Protein AF-X1EMZ0-F1 (afdb_monomer_lite)

Structure (mmCIF, N/CA/C/O backbone):
data_AF-X1EMZ0-F1
#
_entry.id   AF-X1EMZ0-F1
#
loop_
_atom_site.group_PDB
_atom_site.id
_atom_site.type_symbol
_atom_site.label_atom_id
_atom_site.label_alt_id
_atom_site.label_comp_id
_atom_site.label_asym_id
_atom_site.label_entity_id
_atom_site.label_seq_id
_atom_site.pdbx_PDB_ins_code
_atom_site.Cartn_x
_atom_site.Cartn_y
_atom_site.Cartn_z
_atom_site.occupancy
_atom_site.B_iso_or_equiv
_atom_site.auth_seq_id
_atom_site.auth_comp_id
_atom_site.auth_asym_id
_atom_site.auth_atom_id
_atom_site.pdbx_PDB_model_num
ATOM 1 N N . HIS A 1 1 ? 18.827 22.269 -18.837 1.00 61.34 1 HIS A N 1
ATOM 2 C CA . HIS A 1 1 ? 18.882 20.820 -18.551 1.00 61.34 1 HIS A CA 1
ATOM 3 C C . HIS A 1 1 ? 18.625 20.597 -17.067 1.00 61.34 1 HIS A C 1
ATOM 5 O O . HIS A 1 1 ? 19.291 21.234 -16.263 1.00 61.34 1 HIS A O 1
ATOM 11 N N . PHE A 1 2 ? 17.648 19.764 -16.699 1.00 69.75 2 PHE A N 1
ATOM 12 C CA . PHE A 1 2 ? 17.441 19.357 -15.301 1.00 69.75 2 PHE A CA 1
ATOM 13 C C . PHE A 1 2 ? 18.300 18.129 -14.981 1.00 69.75 2 PHE A C 1
ATOM 15 O O . PHE A 1 2 ? 18.592 17.336 -15.873 1.00 69.75 2 PHE A O 1
ATOM 22 N N . SER A 1 3 ? 18.696 17.966 -13.716 1.00 82.88 3 SER A N 1
ATOM 23 C CA . SER A 1 3 ? 19.379 16.751 -13.252 1.00 82.88 3 SER A CA 1
ATOM 24 C C . SER A 1 3 ? 18.490 15.519 -13.461 1.00 82.88 3 SER A C 1
ATOM 26 O O . SER A 1 3 ? 17.292 15.572 -13.174 1.00 82.88 3 SER A O 1
ATOM 28 N 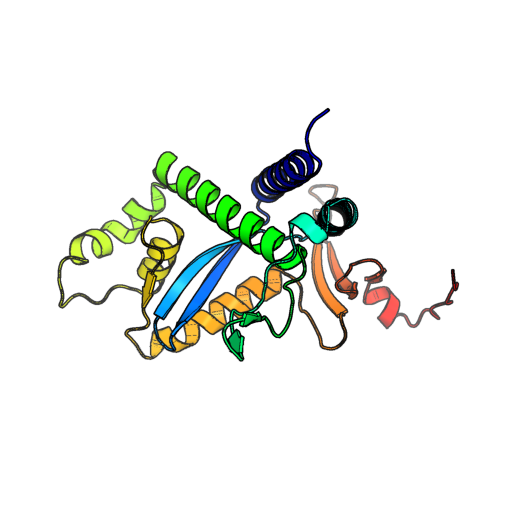N . ASN A 1 4 ? 19.075 14.391 -13.881 1.00 82.88 4 ASN A N 1
ATOM 29 C CA . ASN A 1 4 ? 18.368 13.107 -14.017 1.00 82.88 4 ASN A CA 1
ATOM 30 C C . ASN A 1 4 ? 17.658 12.688 -12.719 1.00 82.88 4 ASN A C 1
ATOM 32 O O . ASN A 1 4 ? 16.622 12.024 -12.764 1.00 82.88 4 ASN A O 1
ATOM 36 N N . SER A 1 5 ? 18.169 13.121 -11.562 1.00 85.31 5 SER A N 1
ATOM 37 C CA . SER A 1 5 ? 17.507 12.895 -10.277 1.00 85.31 5 SER A CA 1
ATOM 38 C C . SER A 1 5 ? 16.170 13.639 -10.182 1.00 85.31 5 SER A C 1
ATOM 40 O O . SER A 1 5 ? 15.145 13.032 -9.885 1.00 85.31 5 SER A O 1
ATOM 42 N N . ILE A 1 6 ? 16.144 14.928 -10.542 1.00 87.38 6 ILE A N 1
ATOM 43 C CA . ILE A 1 6 ? 14.918 15.748 -10.551 1.00 87.38 6 ILE A CA 1
ATOM 44 C C . ILE A 1 6 ? 13.887 15.154 -11.513 1.00 87.38 6 ILE A C 1
ATOM 46 O O . ILE A 1 6 ? 12.711 15.052 -11.175 1.00 87.38 6 ILE A O 1
ATOM 50 N N . ILE A 1 7 ? 14.336 14.719 -12.693 1.00 90.44 7 ILE A N 1
ATOM 51 C CA . ILE A 1 7 ? 13.477 14.090 -13.703 1.00 90.44 7 ILE A CA 1
ATOM 52 C C . ILE A 1 7 ? 12.845 12.802 -13.154 1.00 90.44 7 ILE A C 1
ATOM 54 O O . ILE A 1 7 ? 11.640 12.596 -13.300 1.00 90.44 7 ILE A O 1
ATOM 58 N N . THR A 1 8 ? 13.633 11.967 -12.471 1.00 93.19 8 THR A N 1
ATOM 59 C CA . THR A 1 8 ? 13.157 10.721 -11.850 1.00 93.19 8 THR A CA 1
ATOM 60 C C . THR A 1 8 ? 12.058 11.003 -10.823 1.00 93.19 8 THR A C 1
ATOM 62 O O . THR A 1 8 ? 10.967 10.438 -10.915 1.00 93.19 8 THR A O 1
ATOM 65 N N . TRP A 1 9 ? 12.296 11.932 -9.891 1.00 93.44 9 TRP A N 1
ATOM 66 C CA . TRP A 1 9 ? 11.305 12.301 -8.873 1.00 93.44 9 TRP A CA 1
ATOM 67 C C . TRP A 1 9 ? 10.053 12.949 -9.465 1.00 93.44 9 TRP A C 1
ATOM 69 O O . TRP A 1 9 ? 8.945 12.676 -9.002 1.00 93.44 9 TRP A O 1
ATOM 79 N N . ALA A 1 10 ? 10.198 13.762 -10.515 1.00 95.00 10 ALA A N 1
ATOM 80 C CA . ALA A 1 10 ? 9.067 14.362 -11.215 1.00 95.00 10 ALA A CA 1
ATOM 81 C C . ALA A 1 10 ? 8.184 13.298 -11.885 1.00 95.00 10 ALA A C 1
ATOM 83 O O . ALA A 1 10 ? 6.959 13.349 -11.761 1.00 95.00 10 ALA A O 1
ATOM 84 N N . PHE A 1 11 ? 8.780 12.298 -12.544 1.00 95.94 11 PHE A N 1
ATOM 85 C CA . PHE A 1 11 ? 8.018 11.204 -13.145 1.00 95.94 11 PHE A CA 1
ATOM 86 C C . PHE A 1 11 ? 7.372 10.282 -12.110 1.00 95.94 11 PHE A C 1
ATOM 88 O O . PHE A 1 11 ? 6.224 9.886 -12.314 1.00 95.94 11 PHE A O 1
ATOM 95 N N . LEU A 1 12 ? 8.051 9.985 -10.995 1.00 96.38 12 LEU A N 1
ATOM 96 C CA . LEU A 1 12 ? 7.437 9.255 -9.880 1.00 96.38 12 LEU A CA 1
ATOM 97 C C . LEU A 1 12 ? 6.241 10.026 -9.324 1.00 96.38 12 LEU A C 1
ATOM 99 O O . LEU A 1 12 ? 5.164 9.462 -9.182 1.00 96.38 12 LEU A O 1
ATOM 103 N N . THR A 1 13 ? 6.394 11.329 -9.091 1.00 97.00 13 THR A N 1
ATOM 104 C CA . THR A 1 13 ? 5.309 12.187 -8.597 1.00 97.00 13 THR A CA 1
ATOM 105 C C . THR A 1 13 ? 4.130 12.218 -9.567 1.00 97.00 13 THR A C 1
ATOM 107 O O . THR A 1 13 ? 2.982 12.076 -9.154 1.00 97.00 13 THR A O 1
ATOM 110 N N . LYS A 1 14 ? 4.395 12.333 -10.874 1.00 97.12 14 LYS A N 1
ATOM 111 C CA . LYS A 1 14 ? 3.354 12.239 -11.903 1.00 97.12 14 LYS A CA 1
ATOM 112 C C . LYS A 1 14 ? 2.627 10.893 -11.841 1.00 97.12 14 LYS A C 1
ATOM 114 O O . LYS A 1 14 ? 1.401 10.873 -11.874 1.00 97.12 14 LYS A O 1
ATOM 119 N N . LEU A 1 15 ? 3.366 9.786 -11.725 1.00 96.81 15 LEU A N 1
ATOM 120 C CA . LEU A 1 15 ? 2.775 8.456 -11.593 1.00 96.81 15 LEU A CA 1
ATOM 121 C C . LEU A 1 15 ? 1.860 8.381 -10.361 1.00 96.81 15 LEU A C 1
ATOM 123 O O . LEU A 1 15 ? 0.733 7.928 -10.501 1.00 96.81 15 LEU A O 1
ATOM 127 N N . ILE A 1 16 ? 2.282 8.903 -9.204 1.00 97.31 16 ILE A N 1
ATOM 128 C CA . ILE A 1 16 ? 1.470 8.939 -7.97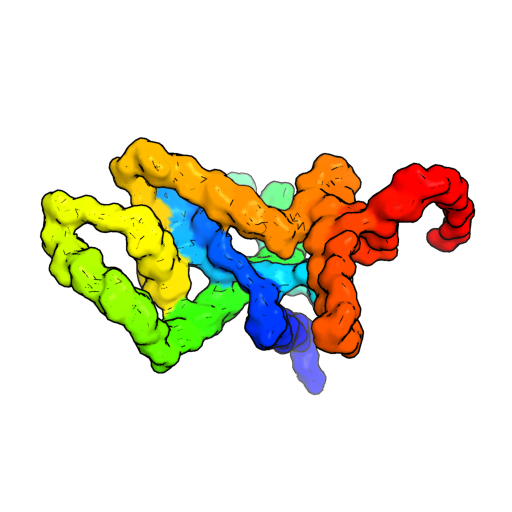1 1.00 97.31 16 ILE A CA 1
ATOM 129 C C . ILE A 1 16 ? 0.110 9.587 -8.210 1.00 97.31 16 ILE A C 1
ATOM 131 O O . ILE A 1 16 ? -0.912 8.984 -7.893 1.00 97.31 16 ILE A O 1
ATOM 135 N N . PHE A 1 17 ? 0.085 10.792 -8.785 1.00 96.31 17 PHE A N 1
ATOM 136 C CA . PHE A 1 17 ? -1.172 11.494 -9.047 1.00 96.31 17 PHE A CA 1
ATOM 137 C C . PHE A 1 17 ? -2.099 10.692 -9.956 1.00 96.31 17 PHE A C 1
ATOM 139 O O . PHE A 1 17 ? -3.306 10.655 -9.737 1.00 96.31 17 PHE A O 1
ATOM 146 N N . GLU A 1 18 ? -1.543 10.020 -10.958 1.00 95.06 18 GLU A N 1
ATOM 147 C CA . GLU A 1 18 ? -2.334 9.187 -11.853 1.00 95.06 18 GLU A CA 1
ATOM 148 C C . GLU A 1 18 ? -2.882 7.931 -11.163 1.00 95.06 18 GLU A C 1
ATOM 150 O O . GLU A 1 18 ? -4.050 7.608 -11.368 1.00 95.06 18 GLU A O 1
ATOM 155 N N . LEU A 1 19 ? -2.091 7.254 -10.321 1.00 94.19 19 LEU A N 1
ATOM 156 C CA . LEU A 1 19 ? -2.559 6.107 -9.527 1.00 94.19 19 LEU A CA 1
ATOM 157 C C . LEU A 1 19 ? -3.680 6.531 -8.564 1.00 94.19 19 LEU A C 1
ATOM 159 O O . LEU A 1 19 ? -4.716 5.872 -8.478 1.00 94.19 19 LEU A O 1
ATOM 163 N N . LEU A 1 20 ? -3.506 7.670 -7.885 1.00 94.12 20 LEU A N 1
ATOM 164 C CA . LEU A 1 20 ? -4.506 8.237 -6.978 1.00 94.12 20 LEU A CA 1
ATOM 165 C C . LEU A 1 20 ? -5.806 8.595 -7.707 1.00 94.12 20 LEU A C 1
ATOM 167 O O . LEU A 1 20 ? -6.881 8.220 -7.246 1.00 94.12 20 LEU A O 1
ATOM 171 N N . ASN A 1 21 ? -5.718 9.246 -8.871 1.00 91.19 21 ASN A N 1
ATOM 172 C CA . ASN A 1 21 ? -6.888 9.589 -9.688 1.00 91.19 21 ASN A CA 1
ATOM 173 C C . ASN A 1 21 ? -7.656 8.350 -10.171 1.00 91.19 21 ASN A C 1
ATOM 175 O O . ASN A 1 21 ? -8.867 8.411 -10.359 1.00 91.19 21 ASN A O 1
ATOM 179 N N . LYS A 1 22 ? -6.965 7.220 -10.357 1.00 88.81 22 LYS A N 1
ATOM 180 C CA . LYS A 1 22 ? -7.578 5.929 -10.704 1.00 88.81 22 LYS A CA 1
ATOM 181 C C . LYS A 1 22 ? -8.124 5.164 -9.491 1.00 88.81 22 LYS A C 1
ATOM 183 O O . LYS A 1 22 ? -8.636 4.062 -9.669 1.00 88.81 22 LYS A O 1
ATOM 188 N N . GLY A 1 23 ? -7.973 5.680 -8.269 1.00 87.31 23 GLY A N 1
ATOM 189 C CA . GLY A 1 23 ? -8.345 4.957 -7.049 1.00 87.31 23 GLY A CA 1
ATOM 190 C C . GLY A 1 23 ? -7.476 3.722 -6.778 1.00 87.31 23 GLY A C 1
ATOM 191 O O . GLY A 1 23 ? -7.930 2.773 -6.144 1.00 87.31 23 GLY A O 1
ATOM 192 N N . GLN A 1 24 ? -6.243 3.684 -7.293 1.00 89.56 24 GLN A N 1
ATOM 193 C CA . GLN A 1 24 ? -5.346 2.533 -7.174 1.00 89.56 24 GLN A CA 1
ATOM 194 C C . GLN A 1 24 ? -4.537 2.599 -5.877 1.00 89.56 24 GLN A C 1
ATOM 196 O O . GLN A 1 24 ? -3.324 2.807 -5.886 1.00 89.56 24 GLN A O 1
ATOM 201 N N . PHE A 1 25 ? -5.218 2.424 -4.752 1.00 92.50 25 PHE A N 1
ATOM 202 C CA . PHE A 1 25 ? -4.596 2.366 -3.436 1.00 92.50 25 PHE A CA 1
ATOM 203 C C . PHE A 1 25 ? -5.387 1.465 -2.491 1.00 92.50 25 PHE A C 1
ATOM 205 O O . PHE A 1 25 ? -6.578 1.232 -2.687 1.00 92.50 25 PHE A O 1
ATOM 212 N N . VAL A 1 26 ? -4.716 0.944 -1.468 1.00 92.75 26 VAL A N 1
ATOM 213 C CA . VAL A 1 26 ? -5.303 0.040 -0.473 1.00 92.75 26 VAL A CA 1
ATOM 214 C C . VAL A 1 26 ? -4.810 0.369 0.931 1.00 92.75 26 VAL A C 1
ATOM 216 O O . VAL A 1 26 ? -3.679 0.836 1.078 1.00 92.75 26 VAL A O 1
ATOM 219 N N . PRO A 1 27 ? -5.626 0.132 1.967 1.00 94.75 27 PRO A N 1
ATOM 220 C CA . PRO A 1 27 ? -5.207 0.335 3.343 1.00 94.75 27 PRO A CA 1
ATOM 221 C C . PRO A 1 27 ? -4.408 -0.867 3.852 1.00 94.75 27 PRO A C 1
ATOM 223 O O . PRO A 1 27 ? -4.752 -2.013 3.589 1.00 94.75 27 PRO A O 1
ATOM 226 N N . VAL A 1 28 ? -3.362 -0.634 4.627 1.00 93.25 28 VAL A N 1
ATOM 227 C CA . VAL A 1 28 ? -2.474 -1.692 5.114 1.00 93.25 28 VAL A CA 1
ATOM 228 C C . VAL A 1 28 ? -2.142 -1.463 6.577 1.00 93.25 28 VAL A C 1
ATOM 230 O O . VAL A 1 28 ? -2.114 -0.325 7.041 1.00 93.25 28 VAL A O 1
ATOM 233 N N . LEU A 1 29 ? -1.897 -2.558 7.298 1.00 94.31 29 LEU A N 1
ATOM 234 C CA . LEU A 1 29 ? -1.351 -2.546 8.652 1.00 94.31 29 LEU A CA 1
ATOM 235 C C . LEU A 1 29 ? 0.076 -3.089 8.615 1.00 94.31 29 LEU A C 1
ATOM 237 O O . LEU A 1 29 ? 0.286 -4.297 8.500 1.00 94.31 29 LEU A O 1
ATOM 241 N N . GLU A 1 30 ? 1.057 -2.198 8.719 1.00 91.69 30 GLU A N 1
ATOM 242 C CA . GLU A 1 30 ? 2.466 -2.579 8.794 1.00 91.69 30 GLU A CA 1
ATOM 243 C C . GLU A 1 30 ? 2.873 -2.842 10.243 1.00 91.69 30 GLU A C 1
ATOM 245 O O . GLU A 1 30 ? 2.667 -2.006 11.120 1.00 91.69 30 GLU A O 1
ATOM 250 N N . SER A 1 31 ? 3.448 -4.012 10.511 1.00 92.31 31 SER A N 1
ATOM 251 C CA . SER A 1 31 ? 3.880 -4.399 11.857 1.00 92.31 31 SER A CA 1
ATOM 252 C C . SER A 1 31 ? 5.113 -3.604 12.295 1.00 92.31 31 SER A C 1
ATOM 254 O O . SER A 1 31 ? 6.155 -3.680 11.649 1.00 92.31 31 SER A O 1
ATOM 256 N N . ILE A 1 32 ? 5.033 -2.934 13.448 1.00 91.00 32 ILE A N 1
ATOM 257 C CA . ILE A 1 32 ? 6.201 -2.413 14.184 1.00 91.00 32 ILE A CA 1
ATOM 258 C C . ILE A 1 32 ? 6.693 -3.479 15.168 1.00 91.00 32 ILE A C 1
ATOM 260 O O . ILE A 1 32 ? 7.881 -3.772 15.253 1.00 91.00 32 ILE A O 1
ATOM 264 N N . THR A 1 33 ? 5.760 -4.056 15.926 1.00 89.69 33 THR A N 1
ATOM 265 C CA . THR A 1 33 ? 5.977 -5.162 16.867 1.00 89.69 33 THR A CA 1
ATOM 266 C C . THR A 1 33 ? 4.784 -6.114 16.793 1.00 89.69 33 THR A C 1
ATOM 268 O O . THR A 1 33 ? 3.808 -5.818 16.110 1.00 89.69 33 THR A O 1
ATOM 271 N N . SER A 1 34 ? 4.808 -7.231 17.527 1.00 84.94 34 SER A N 1
ATOM 272 C CA . SER A 1 34 ? 3.731 -8.237 17.494 1.00 84.94 34 SER A CA 1
ATOM 273 C C . SER A 1 34 ? 2.317 -7.663 17.689 1.00 84.94 34 SER A C 1
ATOM 275 O O . SER A 1 34 ? 1.367 -8.160 17.086 1.00 84.94 34 SER A O 1
ATOM 277 N N . ASN A 1 35 ? 2.180 -6.599 18.491 1.00 91.00 35 ASN A N 1
ATOM 278 C CA . ASN A 1 35 ? 0.886 -6.018 18.869 1.00 91.00 35 ASN A CA 1
ATOM 279 C C . ASN A 1 35 ? 0.728 -4.550 18.435 1.00 91.00 35 ASN A C 1
ATOM 281 O O . ASN A 1 35 ? -0.270 -3.917 18.779 1.00 91.00 35 ASN A O 1
ATOM 285 N N . ARG A 1 36 ? 1.709 -3.981 17.724 1.00 94.00 36 ARG A N 1
ATOM 286 C CA . ARG A 1 36 ? 1.686 -2.575 17.294 1.00 94.00 36 ARG A CA 1
ATOM 287 C C . ARG A 1 36 ? 1.886 -2.480 15.799 1.00 94.00 36 ARG A C 1
ATOM 289 O O . ARG A 1 36 ? 2.882 -2.973 15.273 1.00 94.00 36 ARG A O 1
ATOM 296 N N . TYR A 1 37 ? 0.974 -1.776 15.153 1.00 95.75 37 TYR A N 1
ATOM 297 C CA . TYR A 1 37 ? 0.913 -1.625 13.713 1.00 95.75 37 TYR A CA 1
ATOM 298 C C . TYR A 1 37 ? 0.796 -0.153 13.326 1.00 95.75 37 TYR A C 1
ATOM 300 O O . TYR A 1 37 ? 0.404 0.698 14.129 1.00 95.75 37 TYR A O 1
ATOM 308 N N . ILE A 1 38 ? 1.127 0.134 12.074 1.00 95.31 38 ILE A N 1
ATOM 309 C CA . ILE A 1 38 ? 0.904 1.423 11.433 1.00 95.31 38 ILE A CA 1
ATOM 310 C C . ILE A 1 38 ? -0.134 1.225 10.335 1.00 95.31 38 ILE A C 1
ATOM 312 O O . ILE A 1 38 ? 0.087 0.451 9.407 1.00 95.31 38 ILE A O 1
ATOM 316 N N . GLY A 1 39 ? -1.260 1.925 10.444 1.00 95.56 39 GLY A N 1
ATOM 317 C CA . GLY A 1 39 ? -2.225 2.064 9.364 1.00 95.56 39 GLY A CA 1
ATOM 318 C C . GLY A 1 39 ? -1.680 3.008 8.305 1.00 95.56 39 GLY A C 1
ATOM 319 O O . GLY A 1 39 ? -1.382 4.157 8.625 1.00 95.56 39 GLY A O 1
ATOM 320 N N . GLN A 1 40 ? -1.557 2.550 7.062 1.00 95.50 40 GLN A N 1
ATOM 321 C CA . GLN A 1 40 ? -1.091 3.357 5.930 1.00 95.50 40 GLN A CA 1
ATOM 322 C C . GLN A 1 40 ? -1.877 3.054 4.659 1.00 95.50 40 GLN A C 1
ATOM 324 O O . GLN A 1 40 ? -2.427 1.967 4.504 1.00 95.50 40 GLN A O 1
ATOM 329 N N . TRP A 1 41 ? -1.899 3.998 3.724 1.00 95.88 41 TRP A N 1
ATOM 330 C CA . TRP A 1 41 ? -2.370 3.760 2.364 1.00 95.88 41 TRP A CA 1
ATOM 331 C C . TRP A 1 41 ? -1.202 3.436 1.437 1.00 95.88 41 TRP A C 1
ATOM 333 O O . TRP A 1 41 ? -0.290 4.241 1.268 1.00 95.88 41 TRP A O 1
ATOM 343 N N . HIS A 1 42 ? -1.241 2.276 0.788 1.00 94.25 42 HIS A N 1
ATOM 344 C CA . HIS A 1 42 ? -0.265 1.905 -0.237 1.00 94.25 42 HIS A CA 1
ATOM 345 C C . HIS A 1 42 ? -0.841 2.104 -1.627 1.00 94.25 42 HIS A C 1
ATOM 347 O O . HIS A 1 42 ? -1.987 1.733 -1.887 1.00 94.25 42 HIS A O 1
ATOM 353 N N . LEU A 1 43 ? -0.029 2.642 -2.535 1.00 93.25 43 LEU A N 1
ATOM 354 C CA . LEU A 1 43 ? -0.399 2.750 -3.942 1.00 93.25 43 LEU A CA 1
ATOM 355 C C . LEU A 1 43 ? -0.208 1.406 -4.645 1.00 93.25 43 LEU A C 1
ATOM 357 O O . LEU A 1 43 ? 0.695 0.636 -4.322 1.00 93.25 43 LEU A O 1
ATOM 361 N N . LEU A 1 44 ? -1.048 1.140 -5.643 1.00 89.38 44 LEU A N 1
ATOM 362 C CA . LEU A 1 44 ? -1.031 -0.101 -6.405 1.00 89.38 44 LEU A CA 1
ATOM 363 C C . LEU A 1 44 ? -0.643 0.136 -7.859 1.00 89.38 44 LEU A C 1
ATOM 365 O O . LEU A 1 44 ? -1.308 0.869 -8.584 1.00 89.38 44 LEU A O 1
ATOM 369 N N . LEU A 1 45 ? 0.358 -0.600 -8.337 1.00 87.25 45 LEU A N 1
ATOM 370 C CA . LEU A 1 45 ? 0.656 -0.715 -9.766 1.00 87.25 45 LEU A CA 1
ATOM 371 C C . LEU A 1 45 ? -0.237 -1.795 -10.396 1.00 87.25 45 LEU A C 1
ATOM 373 O O . LEU A 1 45 ? 0.243 -2.844 -10.819 1.00 87.25 45 LEU A O 1
ATOM 377 N N . LYS A 1 46 ? -1.556 -1.561 -10.394 1.00 79.12 46 LYS A N 1
ATOM 378 C CA . LYS A 1 46 ? -2.556 -2.585 -10.746 1.00 79.12 46 LYS A CA 1
ATOM 379 C C . LYS A 1 46 ? -2.532 -2.958 -12.231 1.00 79.12 46 LYS A C 1
ATOM 381 O O . LYS A 1 46 ? -2.697 -4.127 -12.564 1.00 79.12 46 LYS A O 1
ATOM 386 N N . SER A 1 47 ? -2.361 -1.986 -13.133 1.00 77.25 47 SER A N 1
ATOM 387 C CA . SER A 1 47 ? -2.363 -2.262 -14.575 1.00 77.25 47 SER A CA 1
ATOM 388 C C . SER A 1 47 ? -0.964 -2.546 -15.115 1.00 77.25 47 SER A C 1
ATOM 390 O O . SER A 1 47 ? 0.042 -2.053 -14.598 1.00 77.25 47 SER A O 1
ATOM 392 N N . GLN A 1 48 ? -0.901 -3.277 -16.230 1.00 73.44 48 GLN A N 1
ATOM 393 C CA . GLN A 1 48 ? 0.365 -3.538 -16.909 1.00 73.44 48 GLN A CA 1
ATOM 394 C C . GLN A 1 48 ? 1.075 -2.258 -17.354 1.00 73.44 48 GLN A C 1
ATOM 396 O O . GLN A 1 48 ? 2.298 -2.163 -17.286 1.00 73.44 48 GLN A O 1
ATOM 401 N N . ASN A 1 49 ? 0.304 -1.245 -17.747 1.00 82.75 49 ASN A N 1
ATOM 402 C CA . ASN A 1 49 ? 0.840 0.061 -18.098 1.00 82.75 49 ASN A CA 1
ATOM 403 C C . ASN A 1 49 ? 1.484 0.761 -16.887 1.00 82.75 49 ASN A C 1
ATOM 405 O O . ASN A 1 49 ? 2.546 1.364 -17.022 1.00 82.75 49 ASN A O 1
ATOM 409 N N . ASP A 1 50 ? 0.886 0.653 -15.696 1.00 86.25 50 ASP A N 1
ATOM 410 C CA . ASP A 1 50 ? 1.445 1.250 -14.476 1.00 86.25 50 ASP A CA 1
ATOM 411 C C . ASP A 1 50 ? 2.780 0.579 -14.106 1.00 86.25 50 ASP A C 1
ATOM 413 O O . ASP A 1 50 ? 3.769 1.268 -13.841 1.00 86.25 50 ASP A O 1
ATOM 417 N N . ARG A 1 51 ? 2.848 -0.760 -14.191 1.00 87.00 51 ARG A N 1
ATOM 418 C CA . ARG A 1 51 ? 4.091 -1.532 -13.994 1.00 87.00 51 ARG A CA 1
ATOM 419 C C . ARG A 1 51 ? 5.163 -1.177 -15.021 1.00 87.00 51 ARG A C 1
ATOM 421 O O . ARG A 1 51 ? 6.308 -0.924 -14.649 1.00 87.00 51 ARG A O 1
ATOM 428 N N . TYR A 1 52 ? 4.794 -1.112 -16.302 1.00 85.56 52 TYR A N 1
ATOM 429 C CA . TYR A 1 52 ? 5.707 -0.736 -17.382 1.00 85.56 52 TYR A CA 1
ATOM 430 C C . TYR A 1 52 ? 6.296 0.656 -17.157 1.00 85.56 52 TYR A C 1
ATOM 432 O O . TYR A 1 52 ? 7.505 0.847 -17.265 1.00 85.56 52 TYR A O 1
ATOM 440 N N . ARG A 1 53 ? 5.465 1.629 -16.777 1.00 90.06 53 ARG A N 1
ATOM 441 C CA . ARG A 1 53 ? 5.919 2.996 -16.512 1.00 90.06 53 ARG A CA 1
ATOM 442 C C . ARG A 1 53 ? 6.823 3.084 -15.298 1.00 90.06 53 ARG A C 1
ATOM 444 O O . ARG A 1 53 ? 7.842 3.763 -15.369 1.00 90.06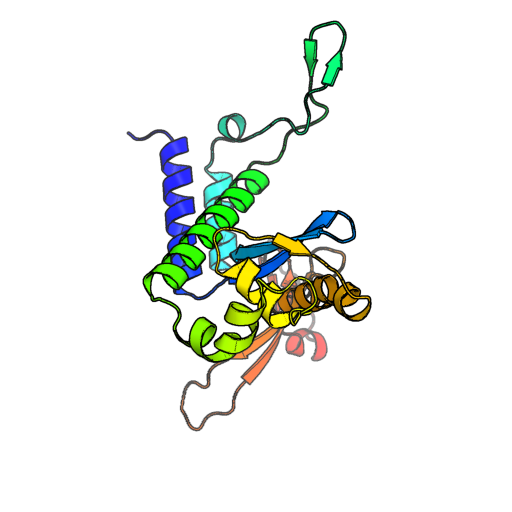 53 ARG A O 1
ATOM 451 N N . PHE A 1 54 ? 6.494 2.383 -14.216 1.00 92.69 54 PHE A N 1
ATOM 452 C CA . PHE A 1 54 ? 7.380 2.295 -13.060 1.00 92.69 54 PHE A CA 1
ATOM 453 C C . PHE A 1 54 ? 8.745 1.704 -13.448 1.00 92.69 54 PHE A C 1
ATOM 455 O O . PHE A 1 54 ? 9.783 2.284 -13.130 1.00 92.69 54 PHE A O 1
ATOM 462 N N . LYS A 1 55 ? 8.753 0.609 -14.220 1.00 90.81 55 LYS A N 1
ATOM 463 C CA . LYS A 1 55 ? 9.980 -0.015 -14.737 1.00 90.81 55 LYS A CA 1
ATOM 464 C C . LYS A 1 55 ? 10.759 0.918 -15.666 1.00 90.81 55 LYS A C 1
ATOM 466 O O . LYS A 1 55 ? 11.980 0.962 -15.573 1.00 90.81 55 LYS A O 1
ATOM 471 N N . ALA A 1 56 ? 10.078 1.691 -16.509 1.00 92.19 56 ALA A N 1
ATOM 472 C CA . ALA A 1 56 ? 10.709 2.672 -17.385 1.00 92.19 56 ALA A CA 1
ATOM 473 C C . 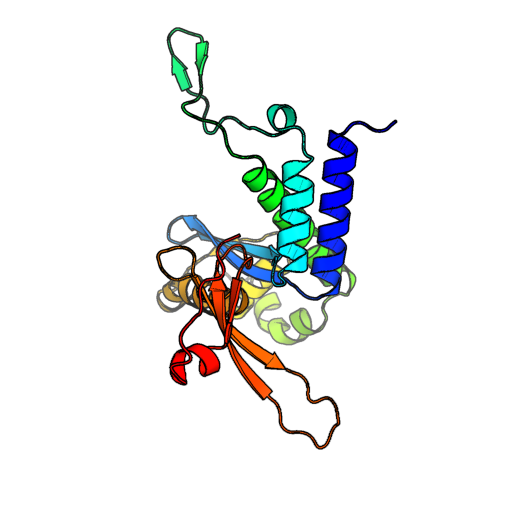ALA A 1 56 ? 11.369 3.812 -16.592 1.00 92.19 56 ALA A C 1
ATOM 475 O O . ALA A 1 56 ? 12.482 4.219 -16.914 1.00 92.19 56 ALA A O 1
ATOM 476 N N . ILE A 1 57 ? 10.728 4.308 -15.529 1.00 93.31 57 ILE A N 1
ATOM 477 C CA . ILE A 1 57 ? 11.336 5.303 -14.630 1.00 93.31 57 ILE A CA 1
ATOM 478 C C . ILE A 1 57 ? 12.586 4.715 -13.968 1.00 93.31 57 ILE A C 1
ATOM 480 O O . ILE A 1 57 ? 13.641 5.343 -13.950 1.00 93.31 57 ILE A O 1
ATOM 484 N N . LEU A 1 58 ? 12.480 3.483 -13.475 1.00 91.44 58 LEU A N 1
ATOM 485 C CA . LEU A 1 58 ? 13.563 2.757 -12.825 1.00 91.44 58 LEU A CA 1
ATOM 486 C C . LEU A 1 58 ? 14.760 2.516 -13.753 1.00 91.44 58 LEU A C 1
ATOM 488 O O . LEU A 1 58 ? 15.894 2.787 -13.361 1.00 91.44 58 LEU A O 1
ATOM 492 N N . SER A 1 59 ? 14.524 2.073 -14.990 1.00 88.44 59 SER A N 1
ATOM 493 C CA . SER A 1 59 ? 15.584 1.791 -15.965 1.00 88.44 59 SER A CA 1
ATOM 494 C C . SER A 1 59 ? 16.296 3.047 -16.466 1.00 88.44 59 SER A C 1
ATOM 496 O O . SER A 1 59 ? 17.443 2.964 -16.887 1.00 88.44 59 SER A O 1
ATOM 498 N N . ASN A 1 60 ? 15.628 4.203 -16.423 1.00 89.00 60 ASN A N 1
ATOM 499 C CA . ASN A 1 60 ? 16.206 5.495 -16.802 1.00 89.00 60 ASN A CA 1
ATOM 500 C C . ASN A 1 60 ? 16.764 6.280 -15.600 1.00 89.00 60 ASN A C 1
ATOM 502 O O . ASN A 1 60 ? 17.285 7.384 -15.768 1.00 89.00 60 ASN A O 1
ATOM 506 N N . SER A 1 61 ? 16.659 5.731 -14.388 1.00 88.31 61 SER A N 1
ATOM 507 C CA . SER A 1 61 ? 17.219 6.345 -13.187 1.00 88.31 61 SER A CA 1
ATOM 508 C C . SER A 1 61 ? 18.717 6.058 -13.064 1.00 88.31 61 SER A C 1
ATOM 510 O O . SER A 1 61 ? 19.210 5.000 -13.460 1.00 88.31 61 SER A O 1
ATOM 512 N N . SER A 1 62 ? 19.468 7.000 -12.488 1.00 85.56 62 SER A N 1
ATOM 513 C CA . SER A 1 62 ? 20.880 6.766 -12.177 1.00 85.56 62 SER A CA 1
ATOM 514 C C . SER A 1 62 ? 20.987 5.862 -10.953 1.00 85.56 62 SER A C 1
ATOM 516 O O . SER A 1 62 ? 20.791 6.320 -9.829 1.00 85.56 62 SER A O 1
ATOM 518 N N . TRP A 1 63 ? 21.320 4.588 -11.157 1.00 79.94 63 TRP A N 1
ATOM 519 C CA . TRP A 1 63 ? 21.448 3.608 -10.072 1.00 79.94 63 TRP A CA 1
ATOM 520 C C . TRP A 1 63 ? 22.391 4.078 -8.964 1.00 79.94 63 TRP A C 1
ATOM 522 O O . TRP A 1 63 ? 22.034 4.043 -7.792 1.00 79.94 63 TRP A O 1
ATOM 532 N N . ALA A 1 64 ? 23.558 4.610 -9.332 1.00 79.94 64 ALA A N 1
ATOM 533 C CA . ALA A 1 64 ? 24.541 5.107 -8.372 1.00 79.94 64 ALA A CA 1
ATOM 534 C C . ALA A 1 64 ? 24.007 6.246 -7.482 1.00 79.94 64 ALA A C 1
ATOM 536 O O . ALA A 1 64 ? 24.507 6.441 -6.380 1.00 79.94 64 ALA A O 1
ATOM 537 N N . ALA A 1 65 ? 22.990 6.986 -7.937 1.00 80.62 65 ALA A N 1
ATOM 538 C CA . ALA A 1 65 ? 22.374 8.063 -7.165 1.00 80.62 65 ALA A CA 1
ATOM 539 C C . ALA A 1 65 ? 21.295 7.574 -6.182 1.00 80.62 65 ALA A C 1
ATOM 541 O O . ALA A 1 65 ? 20.895 8.333 -5.301 1.00 80.62 65 ALA A O 1
ATOM 542 N N . PHE A 1 66 ? 20.805 6.341 -6.344 1.00 85.50 66 PHE A N 1
ATOM 543 C CA . PHE A 1 66 ? 19.642 5.821 -5.620 1.00 85.50 66 PHE A CA 1
ATOM 544 C C . PHE A 1 66 ? 19.877 4.464 -4.948 1.00 85.50 66 PHE A C 1
ATOM 546 O O . PHE A 1 66 ? 18.963 3.924 -4.338 1.00 85.50 66 PHE A O 1
ATOM 553 N N . CYS A 1 67 ? 21.073 3.891 -5.027 1.00 85.06 67 CYS A N 1
ATOM 554 C CA . CYS A 1 67 ? 21.422 2.734 -4.211 1.00 85.06 67 CYS A CA 1
ATOM 555 C C . CYS A 1 67 ? 21.751 3.193 -2.784 1.00 85.06 67 CYS A C 1
ATOM 557 O O . CYS A 1 67 ? 22.680 3.977 -2.584 1.00 85.06 67 CYS A O 1
ATOM 559 N N . LEU A 1 68 ? 21.010 2.695 -1.791 1.00 85.50 68 LEU A N 1
ATOM 560 C CA . LEU A 1 68 ? 21.284 2.958 -0.374 1.00 85.50 68 LEU A CA 1
ATOM 561 C C . LEU A 1 68 ? 21.910 1.732 0.300 1.00 85.50 68 LEU A C 1
ATOM 563 O O . LEU A 1 68 ? 21.467 0.618 0.026 1.00 85.50 68 LEU A O 1
ATOM 567 N N . PRO A 1 69 ? 22.884 1.907 1.209 1.00 88.31 69 PRO A N 1
ATOM 568 C CA . PRO A 1 69 ? 23.378 0.828 2.061 1.00 88.31 69 PRO A CA 1
ATOM 569 C C . PRO A 1 69 ? 22.245 0.157 2.838 1.00 88.31 69 PRO A C 1
ATOM 571 O O . PRO A 1 69 ? 21.374 0.846 3.373 1.00 88.31 69 PRO A O 1
ATOM 574 N N . ILE A 1 70 ? 22.260 -1.176 2.916 1.00 86.38 70 ILE A N 1
ATOM 575 C CA . ILE A 1 70 ? 21.267 -1.928 3.703 1.00 86.38 70 ILE A CA 1
ATOM 576 C C . ILE A 1 70 ? 21.485 -1.690 5.199 1.00 86.38 70 ILE A C 1
ATOM 578 O O . ILE A 1 70 ? 20.533 -1.544 5.966 1.00 86.38 70 ILE A O 1
ATOM 582 N N . ASN A 1 71 ? 22.748 -1.608 5.602 1.00 87.12 71 ASN A N 1
ATOM 583 C CA . ASN A 1 71 ? 23.187 -1.417 6.974 1.00 87.12 71 ASN A CA 1
ATOM 584 C C . ASN A 1 71 ? 24.519 -0.659 7.032 1.00 87.12 71 ASN A C 1
ATOM 586 O O . ASN A 1 71 ? 25.225 -0.509 6.037 1.00 87.12 71 ASN A O 1
ATOM 590 N N . PHE A 1 72 ? 24.876 -0.189 8.225 1.00 89.75 72 PHE A N 1
ATOM 591 C CA . PHE A 1 72 ? 26.174 0.423 8.484 1.00 89.75 72 PHE A CA 1
ATOM 592 C C . PHE A 1 72 ? 26.903 -0.385 9.558 1.00 89.75 72 PHE A C 1
ATOM 594 O O . PHE A 1 72 ? 26.624 -0.261 10.749 1.00 89.75 72 PHE A O 1
ATOM 601 N N . LEU A 1 73 ? 27.836 -1.225 9.123 1.00 90.25 73 LEU A N 1
ATOM 602 C CA . LEU A 1 73 ? 28.694 -2.057 9.960 1.00 90.25 73 LEU A CA 1
ATOM 603 C C . LEU A 1 73 ? 30.022 -1.337 10.199 1.00 90.25 73 LEU A C 1
ATOM 605 O O . LEU A 1 73 ? 30.604 -0.770 9.274 1.00 90.25 73 LEU A O 1
ATOM 609 N N . ARG A 1 74 ? 30.524 -1.357 11.435 1.00 87.19 74 ARG A N 1
ATOM 610 C CA . ARG A 1 74 ? 31.868 -0.854 11.746 1.00 87.19 74 ARG A CA 1
ATOM 611 C C . ARG A 1 74 ? 32.848 -2.013 11.758 1.00 87.19 74 ARG A C 1
ATOM 613 O O . ARG A 1 74 ? 32.732 -2.903 12.590 1.00 87.19 74 ARG A O 1
ATOM 620 N N . GLU A 1 75 ? 33.838 -1.958 10.880 1.00 87.62 75 GLU A N 1
ATOM 621 C CA . GLU A 1 75 ? 34.889 -2.966 10.792 1.00 87.62 75 GLU A CA 1
ATOM 622 C C . GLU A 1 75 ? 36.241 -2.257 10.649 1.00 87.62 75 GLU A C 1
ATOM 624 O O . GLU A 1 75 ? 36.455 -1.488 9.709 1.00 87.62 75 GLU A O 1
ATOM 629 N N . ASN A 1 76 ? 37.143 -2.455 11.616 1.00 83.00 76 ASN A N 1
ATOM 630 C CA . ASN A 1 76 ? 38.471 -1.822 11.659 1.00 83.00 76 ASN A CA 1
ATOM 631 C C . ASN A 1 76 ? 38.442 -0.290 11.469 1.00 83.00 76 ASN A C 1
ATOM 633 O O . ASN A 1 76 ? 39.214 0.272 10.693 1.00 83.00 76 ASN A O 1
ATOM 637 N N . GLY A 1 77 ? 37.504 0.393 12.133 1.00 86.38 77 GLY A N 1
ATOM 638 C CA . GLY A 1 77 ? 37.348 1.852 12.047 1.00 86.38 77 GLY A CA 1
ATOM 639 C C . GLY A 1 77 ? 36.744 2.369 10.733 1.00 86.38 77 GLY A C 1
ATOM 640 O O . GLY A 1 77 ? 36.536 3.572 10.603 1.00 86.38 77 GLY A O 1
ATOM 641 N N . LYS A 1 78 ? 36.417 1.489 9.775 1.00 88.12 78 LYS A N 1
ATOM 642 C CA . LYS A 1 78 ? 35.723 1.837 8.527 1.00 88.12 78 LYS A CA 1
ATOM 643 C C . LYS A 1 78 ? 34.245 1.467 8.618 1.00 88.12 78 LYS A C 1
ATOM 645 O O . LYS A 1 78 ? 33.885 0.455 9.217 1.00 88.12 78 LYS A O 1
ATOM 650 N N . ILE A 1 79 ? 33.395 2.289 8.007 1.00 87.75 79 ILE A N 1
ATOM 651 C CA . ILE A 1 79 ? 31.973 1.987 7.830 1.00 87.75 79 ILE A CA 1
ATOM 652 C C . ILE A 1 79 ? 31.827 1.171 6.543 1.00 87.75 79 ILE A C 1
ATOM 654 O O . ILE A 1 79 ? 32.267 1.608 5.480 1.00 87.75 79 ILE A O 1
ATOM 658 N N . LYS A 1 80 ? 31.230 -0.013 6.647 1.00 90.06 80 LYS A N 1
ATOM 659 C CA . LYS A 1 80 ? 30.910 -0.918 5.539 1.00 90.06 80 LYS A CA 1
ATOM 660 C C . LYS A 1 80 ? 29.416 -1.234 5.529 1.00 90.06 80 LYS A C 1
ATOM 662 O O . LYS A 1 80 ? 28.723 -0.982 6.509 1.00 90.06 80 LYS A O 1
ATOM 667 N N . SER A 1 81 ? 28.942 -1.813 4.434 1.00 89.12 81 SER A N 1
ATOM 668 C CA . SER A 1 81 ? 27.617 -2.426 4.340 1.00 89.12 81 SER A CA 1
ATOM 669 C C . SER A 1 81 ? 27.746 -3.803 3.702 1.00 89.12 81 SER A C 1
ATOM 671 O O . SER A 1 81 ? 28.659 -4.017 2.903 1.00 89.12 81 SER A O 1
ATOM 673 N N . ASP A 1 82 ? 26.859 -4.723 4.063 1.00 89.25 82 ASP A N 1
ATOM 674 C CA . ASP A 1 82 ? 26.768 -6.055 3.456 1.00 89.25 82 ASP A CA 1
ATOM 675 C C . ASP A 1 82 ? 25.970 -6.074 2.141 1.00 89.25 82 ASP A C 1
ATOM 677 O O . ASP A 1 82 ? 25.959 -7.089 1.445 1.00 89.25 82 ASP A O 1
ATOM 681 N N . GLY A 1 83 ? 25.358 -4.951 1.749 1.00 87.06 83 GLY A N 1
ATOM 682 C CA . GLY A 1 83 ? 24.663 -4.843 0.474 1.00 87.06 83 GLY A CA 1
ATOM 683 C C . GLY A 1 83 ? 24.080 -3.463 0.188 1.00 87.06 83 GLY A C 1
ATOM 684 O O . GLY A 1 83 ? 24.169 -2.527 0.983 1.00 87.06 83 GLY A O 1
ATOM 685 N N . LEU A 1 84 ? 23.465 -3.338 -0.987 1.00 87.62 84 LEU A N 1
ATOM 686 C CA . LEU A 1 84 ? 22.771 -2.130 -1.423 1.00 87.62 84 LEU A CA 1
ATOM 687 C C . LEU A 1 84 ? 21.309 -2.456 -1.719 1.00 87.62 84 LEU A C 1
ATOM 689 O O . LEU A 1 84 ? 21.007 -3.417 -2.427 1.00 87.62 84 LEU A O 1
ATOM 693 N N . TRP A 1 85 ? 20.406 -1.616 -1.224 1.00 84.88 85 TRP A N 1
ATOM 694 C CA . TRP A 1 85 ? 19.019 -1.616 -1.654 1.00 84.88 85 TRP A CA 1
ATOM 695 C C . TRP A 1 85 ? 18.931 -1.219 -3.121 1.00 84.88 85 TRP A C 1
ATOM 697 O O . TRP A 1 85 ? 19.485 -0.204 -3.550 1.00 84.88 85 TRP A O 1
ATOM 707 N N . HIS A 1 86 ? 18.176 -2.008 -3.880 1.00 86.56 86 HIS A N 1
ATOM 708 C CA . HIS A 1 86 ? 17.828 -1.674 -5.251 1.00 86.56 86 HIS A CA 1
ATOM 709 C C . HIS A 1 86 ? 16.979 -0.383 -5.287 1.00 86.56 86 HIS A C 1
ATOM 711 O O . HIS A 1 86 ? 16.087 -0.240 -4.444 1.00 86.56 86 HIS A O 1
ATOM 717 N N . PRO A 1 87 ? 17.163 0.532 -6.263 1.00 88.75 87 PRO A N 1
ATOM 718 C CA . PRO A 1 87 ? 16.424 1.801 -6.314 1.00 88.75 87 PRO A CA 1
ATOM 719 C C . PRO A 1 87 ? 14.895 1.655 -6.280 1.00 88.75 87 PRO A C 1
ATOM 721 O O . PRO A 1 87 ? 14.195 2.524 -5.758 1.00 88.75 87 PRO A O 1
ATOM 724 N N . SER A 1 88 ? 14.363 0.525 -6.766 1.00 89.25 88 SER A N 1
ATOM 725 C CA . SER A 1 88 ? 12.925 0.224 -6.694 1.00 89.25 88 SER A CA 1
ATOM 726 C C . SER A 1 88 ? 12.377 0.250 -5.269 1.00 89.25 88 SER A C 1
ATOM 728 O O . SER A 1 88 ? 11.212 0.594 -5.087 1.00 89.25 88 SER A O 1
ATOM 730 N N . TYR A 1 89 ? 13.192 -0.088 -4.266 1.00 87.88 89 TYR A N 1
ATOM 731 C CA . TYR A 1 89 ? 12.796 -0.054 -2.863 1.00 87.88 89 TYR A CA 1
ATOM 732 C C . TYR A 1 89 ? 12.490 1.379 -2.416 1.00 87.88 89 TYR A C 1
ATOM 734 O O . TYR A 1 89 ? 11.390 1.666 -1.949 1.00 87.88 89 TYR A O 1
ATOM 742 N N . ILE A 1 90 ? 13.417 2.307 -2.666 1.00 90.38 90 ILE A N 1
ATOM 743 C CA . ILE A 1 90 ? 13.243 3.729 -2.335 1.00 90.38 90 ILE A CA 1
ATOM 744 C C . ILE A 1 90 ? 12.075 4.320 -3.112 1.00 90.38 90 ILE A C 1
ATOM 746 O O . ILE A 1 90 ? 11.287 5.083 -2.558 1.00 90.38 90 ILE A O 1
ATOM 750 N N . PHE A 1 91 ? 11.940 3.966 -4.391 1.00 93.38 91 PHE A N 1
ATOM 751 C CA . PHE A 1 91 ? 10.849 4.478 -5.213 1.00 93.38 91 PHE A CA 1
ATOM 752 C C . PHE A 1 91 ? 9.499 3.992 -4.686 1.00 93.38 91 PHE A C 1
ATOM 754 O O . PHE A 1 91 ? 8.561 4.778 -4.633 1.00 93.38 91 PHE A O 1
ATOM 761 N N . SER A 1 92 ? 9.411 2.741 -4.229 1.00 91.44 92 SER A N 1
ATOM 762 C CA . SER A 1 92 ? 8.194 2.193 -3.617 1.00 91.44 92 SER A CA 1
ATOM 763 C C . SER A 1 92 ? 7.858 2.886 -2.294 1.00 91.44 92 SER A C 1
ATOM 765 O O . SER A 1 92 ? 6.712 3.274 -2.086 1.00 91.44 92 SER A O 1
ATOM 767 N N . ILE A 1 93 ? 8.859 3.133 -1.438 1.00 91.50 93 ILE A N 1
ATOM 768 C CA . ILE A 1 93 ? 8.684 3.918 -0.203 1.00 91.50 93 ILE A CA 1
ATOM 769 C C . ILE A 1 93 ? 8.184 5.326 -0.528 1.00 91.50 93 ILE A C 1
ATOM 771 O O . ILE A 1 93 ? 7.257 5.818 0.109 1.00 91.50 93 ILE A O 1
ATOM 775 N N . PHE A 1 94 ? 8.775 5.979 -1.528 1.00 94.44 94 PHE A N 1
ATOM 776 C CA . PHE A 1 94 ? 8.360 7.312 -1.949 1.00 94.44 94 PHE A CA 1
ATOM 777 C C . PHE A 1 94 ? 6.915 7.324 -2.461 1.00 94.44 94 PHE A C 1
ATOM 779 O O . PHE A 1 94 ? 6.133 8.168 -2.026 1.00 94.44 94 PHE A O 1
ATOM 786 N N . LEU A 1 95 ? 6.549 6.374 -3.332 1.00 94.94 95 LEU A N 1
ATOM 787 C CA . LEU A 1 95 ? 5.181 6.201 -3.831 1.00 94.94 95 LEU A CA 1
ATOM 788 C C . LEU A 1 95 ? 4.184 6.072 -2.671 1.00 94.94 95 LEU A C 1
ATOM 790 O O . LEU A 1 95 ? 3.204 6.813 -2.633 1.00 94.94 95 LEU A O 1
ATOM 794 N N . ASN A 1 96 ? 4.455 5.178 -1.717 1.00 93.94 96 ASN A N 1
ATOM 795 C CA . ASN A 1 96 ? 3.561 4.926 -0.587 1.00 93.94 96 ASN A CA 1
ATOM 796 C C . ASN A 1 96 ? 3.488 6.120 0.367 1.00 93.94 96 ASN A C 1
ATOM 798 O O . ASN A 1 96 ? 2.393 6.572 0.673 1.00 93.94 96 ASN A O 1
ATOM 802 N N . ASN A 1 97 ? 4.619 6.700 0.771 1.00 94.75 97 ASN A N 1
ATOM 803 C CA . ASN A 1 97 ? 4.634 7.810 1.728 1.00 94.75 97 ASN A CA 1
ATOM 804 C C . ASN A 1 97 ? 3.953 9.067 1.179 1.00 94.75 97 ASN A C 1
ATOM 806 O O . ASN A 1 97 ? 3.189 9.732 1.881 1.00 94.75 97 ASN A O 1
ATOM 810 N N . VAL A 1 98 ? 4.229 9.416 -0.079 1.00 96.56 98 VAL A N 1
ATOM 811 C CA . VAL A 1 98 ? 3.594 10.574 -0.716 1.00 96.56 98 VAL A CA 1
ATOM 812 C C . VAL A 1 98 ? 2.122 10.277 -1.003 1.00 96.56 98 VAL A C 1
ATOM 814 O O . VAL A 1 98 ? 1.281 11.140 -0.757 1.00 96.56 98 VAL A O 1
ATOM 817 N N . GLY A 1 99 ? 1.794 9.064 -1.458 1.00 96.06 99 GLY A N 1
ATOM 818 C CA . GLY A 1 99 ? 0.417 8.613 -1.656 1.00 96.06 99 GLY A CA 1
ATOM 819 C C . GLY A 1 99 ? -0.419 8.695 -0.378 1.00 96.06 99 GLY A C 1
ATOM 820 O O . GLY A 1 99 ? -1.449 9.367 -0.365 1.00 96.06 99 GLY A O 1
ATOM 821 N N . ASP A 1 100 ? 0.060 8.094 0.711 1.00 96.25 100 ASP A N 1
ATOM 822 C CA . ASP A 1 100 ? -0.558 8.129 2.040 1.00 96.25 100 ASP A CA 1
ATOM 823 C C . ASP A 1 100 ? -0.757 9.565 2.535 1.00 96.25 100 ASP A C 1
ATOM 825 O O . ASP A 1 100 ? -1.865 9.946 2.921 1.00 96.25 100 ASP A O 1
ATOM 829 N N . SER A 1 101 ? 0.277 10.404 2.428 1.00 95.12 101 SER A N 1
ATOM 830 C CA . SER A 1 101 ? 0.194 11.809 2.828 1.00 95.12 101 SER A CA 1
ATOM 831 C C . SER A 1 101 ? -0.868 12.582 2.038 1.00 95.12 101 SER A C 1
ATOM 833 O O . SER A 1 101 ? -1.650 13.340 2.622 1.00 95.12 101 SER A O 1
ATOM 835 N N . LEU A 1 102 ? -0.946 12.376 0.718 1.00 95.31 102 LEU A N 1
ATOM 836 C CA . LEU A 1 102 ? -1.937 13.026 -0.144 1.00 95.31 102 LEU A CA 1
ATOM 837 C C . LEU A 1 102 ? -3.362 12.551 0.157 1.00 95.31 102 LEU A C 1
ATOM 839 O O . LEU A 1 102 ? -4.270 13.385 0.239 1.00 95.31 102 LEU A O 1
ATOM 843 N N . ILE A 1 103 ? -3.559 11.247 0.372 1.00 94.69 103 ILE A N 1
ATOM 844 C CA . ILE A 1 103 ? -4.861 10.674 0.740 1.00 94.69 103 ILE A CA 1
ATOM 845 C C . ILE A 1 103 ? -5.320 11.258 2.077 1.00 94.69 103 ILE A C 1
ATOM 847 O O . ILE A 1 103 ? -6.395 11.856 2.145 1.00 94.69 103 ILE A O 1
ATOM 851 N N . ARG A 1 104 ? -4.483 11.200 3.121 1.00 93.62 104 ARG A N 1
ATOM 852 C CA . ARG A 1 104 ? -4.797 11.788 4.435 1.00 93.62 104 ARG A CA 1
ATOM 853 C C . ARG A 1 104 ? -5.068 13.278 4.348 1.00 93.62 104 ARG A C 1
ATOM 855 O O . ARG A 1 104 ? -6.010 13.771 4.963 1.00 93.62 104 ARG A O 1
ATOM 862 N N . SER A 1 105 ? -4.252 14.019 3.603 1.00 92.06 105 SER A N 1
ATOM 863 C CA . SER A 1 105 ? -4.444 15.458 3.400 1.00 92.06 105 SER A CA 1
ATOM 864 C C . SER A 1 105 ? -5.804 15.746 2.767 1.00 92.06 105 SER A C 1
ATOM 866 O O . SER A 1 105 ? -6.523 16.632 3.228 1.00 92.06 105 SER A O 1
ATOM 868 N N . THR A 1 106 ? -6.198 14.953 1.771 1.00 90.56 106 THR A N 1
ATOM 869 C CA . THR A 1 106 ? -7.497 15.070 1.101 1.00 90.56 106 THR A CA 1
ATOM 870 C C . THR A 1 106 ? -8.649 14.748 2.050 1.00 90.56 106 THR A C 1
ATOM 872 O O . THR A 1 106 ? -9.558 15.566 2.173 1.00 90.56 106 THR A O 1
ATOM 875 N N . LEU A 1 107 ? -8.589 13.628 2.780 1.00 88.94 107 LEU A N 1
ATOM 876 C CA . LEU A 1 107 ? -9.622 13.222 3.745 1.00 88.94 107 LEU A CA 1
ATOM 877 C C . LEU A 1 107 ? -9.790 14.243 4.883 1.00 88.94 107 LEU A C 1
ATOM 879 O O . LEU A 1 107 ? -10.909 14.575 5.279 1.00 88.94 107 LEU A O 1
ATOM 883 N N . ASN A 1 108 ? -8.680 14.797 5.375 1.00 85.06 108 ASN A N 1
ATOM 884 C CA . ASN A 1 108 ? -8.705 15.825 6.413 1.00 85.06 108 ASN A CA 1
ATOM 885 C C . ASN A 1 108 ? -9.272 17.157 5.892 1.00 85.06 108 ASN A C 1
ATOM 887 O O . ASN A 1 108 ? -10.056 17.803 6.588 1.00 85.06 108 ASN A O 1
ATOM 891 N N . LYS A 1 109 ? -8.919 17.565 4.663 1.00 86.56 109 LYS A N 1
ATOM 892 C CA . LYS A 1 109 ? -9.436 18.794 4.032 1.00 86.56 109 LYS A CA 1
ATOM 893 C C . LYS A 1 109 ? -10.916 18.698 3.677 1.00 86.56 109 LYS A C 1
ATOM 895 O O . LYS A 1 109 ? -11.645 19.657 3.910 1.00 86.56 109 LYS A O 1
ATOM 900 N N . SER A 1 110 ? -11.368 17.555 3.161 1.00 82.94 110 SER A N 1
ATOM 901 C CA . SER A 1 110 ? -12.786 17.314 2.861 1.00 82.94 110 SER A CA 1
ATOM 902 C C . SER A 1 110 ? -13.644 17.169 4.122 1.00 82.94 110 SER A C 1
ATOM 904 O O . SER A 1 110 ? -14.863 17.053 4.024 1.00 82.94 110 SER A O 1
ATOM 906 N N . LYS A 1 111 ? -13.016 17.202 5.310 1.00 72.69 111 LYS A N 1
ATOM 907 C CA . LYS A 1 111 ? -13.637 16.959 6.613 1.00 72.69 111 LYS A CA 1
ATOM 908 C C . LYS A 1 111 ? -14.424 15.653 6.632 1.00 72.69 111 LYS A C 1
ATOM 910 O O . LYS A 1 111 ? -15.475 15.672 7.254 1.00 72.69 111 LYS A O 1
ATOM 915 N N . PHE A 1 112 ? -13.941 14.594 5.964 1.00 75.00 112 PHE A N 1
ATOM 916 C CA . PHE A 1 112 ? -14.622 13.308 5.724 1.00 75.00 112 PHE A CA 1
ATOM 917 C C . PHE A 1 112 ? -15.771 13.038 6.719 1.00 75.00 112 PHE A C 1
ATOM 919 O O . PHE A 1 112 ? -15.572 12.446 7.784 1.00 75.00 112 PHE A O 1
ATOM 926 N N . GLN A 1 113 ? -16.948 13.607 6.407 1.00 62.31 113 GLN A N 1
ATOM 927 C CA . GLN A 1 113 ? -17.970 13.942 7.417 1.00 62.31 113 GLN A CA 1
ATOM 928 C C . GLN A 1 113 ? -18.538 12.677 8.047 1.00 62.31 113 GLN A C 1
ATOM 930 O O . GLN A 1 113 ? -18.723 12.600 9.262 1.00 62.31 113 GLN A O 1
ATOM 935 N N . THR A 1 114 ? -18.626 11.639 7.222 1.00 71.94 114 THR A N 1
ATOM 936 C CA . THR A 1 114 ? -19.096 10.306 7.562 1.00 71.94 114 THR A CA 1
ATOM 937 C C . THR A 1 114 ? -18.330 9.686 8.731 1.00 71.94 114 THR A C 1
ATOM 939 O O . THR A 1 114 ? -18.941 9.005 9.542 1.00 71.94 114 THR A O 1
ATOM 942 N N . PHE A 1 115 ? -17.024 9.947 8.893 1.00 83.31 115 PHE A N 1
ATOM 943 C CA . PHE A 1 115 ? -16.273 9.380 10.023 1.00 83.31 115 PHE A CA 1
ATOM 944 C C . PHE A 1 115 ? -16.694 9.994 11.360 1.00 83.31 115 PHE A C 1
ATOM 946 O O . PHE A 1 115 ? -16.936 9.274 12.324 1.00 83.31 115 PHE A O 1
ATOM 953 N N . LYS A 1 116 ? -16.808 11.326 11.424 1.00 82.75 116 LYS A N 1
ATOM 954 C CA . LYS A 1 116 ? -17.207 12.015 12.662 1.00 82.75 116 LYS A CA 1
ATOM 955 C C . LYS A 1 116 ? -18.665 11.757 13.018 1.00 82.75 116 LYS A C 1
ATOM 957 O O . LYS A 1 116 ? -18.994 11.705 14.197 1.00 82.75 116 LYS A O 1
ATOM 962 N N . GLU A 1 117 ? -19.520 11.629 12.010 1.00 82.94 117 GLU A N 1
ATOM 963 C CA . GLU A 1 117 ? -20.939 11.326 12.188 1.00 82.94 117 GLU A CA 1
ATOM 964 C C . GLU A 1 117 ? -21.144 9.897 12.691 1.00 82.94 117 GLU A C 1
ATOM 966 O O . GLU A 1 117 ? -21.843 9.701 13.683 1.00 82.94 117 GLU A O 1
ATOM 971 N N . PHE A 1 118 ? -20.492 8.919 12.056 1.00 85.62 118 PHE A N 1
ATOM 972 C CA . PHE A 1 118 ? -20.653 7.506 12.391 1.00 85.62 118 PHE A CA 1
ATOM 973 C C . PHE A 1 118 ? -20.012 7.143 13.738 1.00 85.62 118 PHE A C 1
ATOM 975 O O . PHE A 1 118 ? -20.629 6.438 14.528 1.00 85.62 118 PHE A O 1
A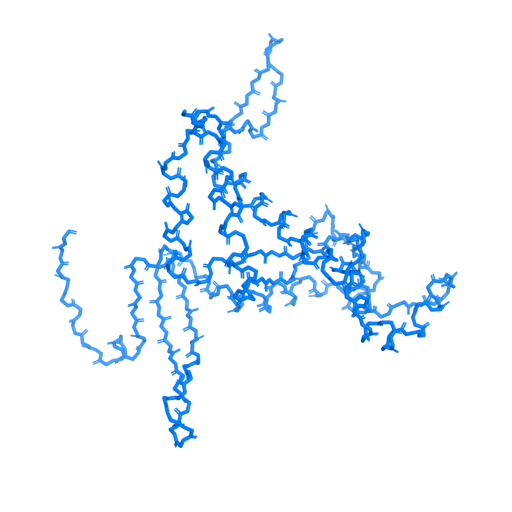TOM 982 N N . TYR A 1 119 ? -18.824 7.683 14.040 1.00 87.06 119 TYR A N 1
ATOM 983 C CA . TYR A 1 119 ? -18.056 7.349 15.249 1.00 87.06 119 TYR A CA 1
ATOM 984 C C . TYR A 1 119 ? -18.106 8.427 16.344 1.00 87.06 119 TYR A C 1
ATOM 986 O O . TYR A 1 119 ? -17.177 8.582 17.139 1.00 87.06 119 TYR A O 1
ATOM 994 N N . ASN A 1 120 ? -19.170 9.233 16.396 1.00 85.50 120 ASN A N 1
ATOM 995 C CA . ASN A 1 120 ? -19.302 10.318 17.380 1.00 85.50 120 ASN A CA 1
ATOM 996 C C . ASN A 1 120 ? -19.204 9.809 18.832 1.00 85.50 120 ASN A C 1
ATOM 998 O O . ASN A 1 120 ? -18.650 10.481 19.704 1.00 85.50 120 ASN A O 1
ATOM 1002 N N . THR A 1 121 ? -19.737 8.615 19.098 1.00 85.44 121 THR A N 1
ATOM 1003 C CA . THR A 1 121 ? -19.726 8.007 20.434 1.00 85.44 121 THR A CA 1
ATOM 1004 C C . THR A 1 121 ? -18.311 7.624 20.851 1.00 85.44 121 THR A C 1
ATOM 1006 O O . THR A 1 121 ? -17.878 7.984 21.943 1.00 85.44 121 THR A O 1
ATOM 1009 N N . GLU A 1 122 ? -17.577 6.952 19.969 1.00 88.44 122 GLU A N 1
ATOM 1010 C CA . GLU A 1 122 ? -16.192 6.524 20.154 1.00 88.44 122 GLU A CA 1
ATOM 1011 C C . GLU A 1 122 ? -15.281 7.738 20.331 1.00 88.44 122 GLU A C 1
ATOM 1013 O O . GLU A 1 122 ? -14.485 7.772 21.262 1.00 88.44 122 GLU A O 1
ATOM 1018 N N . ILE A 1 123 ? -15.465 8.784 19.518 1.00 86.81 123 ILE A N 1
ATOM 1019 C CA . ILE A 1 123 ? -14.707 10.039 19.628 1.00 86.81 123 ILE A CA 1
ATOM 1020 C C . ILE A 1 123 ? -14.906 10.692 21.003 1.00 86.81 123 ILE A C 1
ATOM 1022 O O . ILE A 1 123 ? -13.948 11.184 21.596 1.00 86.81 123 ILE A O 1
ATOM 1026 N N . LYS A 1 124 ? -16.139 10.715 21.525 1.00 87.06 124 LYS A N 1
ATOM 1027 C CA . LYS A 1 124 ? -16.428 11.293 22.849 1.00 87.06 124 LYS A CA 1
ATOM 1028 C C . LYS A 1 124 ? -15.853 10.455 23.987 1.00 87.06 124 LYS A C 1
ATOM 1030 O O . LYS A 1 124 ? -15.407 11.019 24.981 1.00 87.06 124 LYS A O 1
ATOM 1035 N N . LYS A 1 125 ? -15.890 9.131 23.850 1.00 87.00 125 LYS A N 1
ATOM 1036 C CA . LYS A 1 125 ? -15.464 8.189 24.889 1.00 87.00 125 LYS A CA 1
ATOM 1037 C C . LYS A 1 125 ? -13.989 7.809 24.816 1.00 87.00 125 LYS A C 1
ATOM 1039 O O . LYS A 1 125 ? -13.493 7.182 25.731 1.00 87.00 125 LYS A O 1
ATOM 1044 N N . GLU A 1 126 ? -13.261 8.228 23.789 1.00 84.75 126 GLU A N 1
ATOM 1045 C CA . GLU A 1 126 ? -11.819 7.988 23.670 1.00 84.75 126 GLU A CA 1
ATOM 1046 C C . GLU A 1 126 ? -10.996 8.575 24.831 1.00 84.75 126 GLU A C 1
ATOM 1048 O O . GLU A 1 126 ? -9.887 8.121 25.099 1.00 84.75 126 GLU A O 1
ATOM 1053 N N . GLN A 1 127 ? -11.525 9.585 25.525 1.00 82.38 127 GLN A N 1
ATOM 1054 C CA . GLN A 1 127 ? -10.891 10.155 26.717 1.00 82.38 127 GLN A CA 1
ATOM 1055 C C . GLN A 1 127 ? -11.120 9.316 27.982 1.00 82.38 127 GLN A C 1
ATOM 1057 O O . GLN A 1 127 ? -10.466 9.565 28.993 1.00 82.38 127 GLN A O 1
ATOM 1062 N N . ASP A 1 128 ? -12.049 8.361 27.936 1.00 85.31 128 ASP A N 1
ATOM 1063 C CA . ASP A 1 128 ? -12.378 7.474 29.043 1.00 85.31 128 ASP A CA 1
ATOM 1064 C C . ASP A 1 128 ? -11.465 6.233 28.997 1.00 85.31 128 ASP A C 1
ATOM 1066 O O . ASP A 1 128 ? -11.571 5.436 28.062 1.00 85.31 128 ASP A O 1
ATOM 1070 N N . PRO A 1 129 ? -10.559 6.051 29.976 1.00 77.44 129 PRO A N 1
ATOM 1071 C CA . PRO A 1 129 ? -9.641 4.914 30.001 1.00 77.44 129 PRO A CA 1
ATOM 1072 C C . PRO A 1 129 ? -10.349 3.563 30.175 1.00 77.44 129 PRO A C 1
ATOM 1074 O O . PRO A 1 129 ? -9.767 2.537 29.821 1.00 77.44 129 PRO A O 1
ATOM 1077 N N . ASP A 1 130 ? -11.585 3.548 30.683 1.00 80.44 130 ASP A N 1
ATOM 1078 C CA . ASP A 1 130 ? -12.365 2.323 30.871 1.00 80.44 130 ASP A CA 1
ATOM 1079 C C . ASP A 1 130 ? -13.184 1.959 29.621 1.00 80.44 130 ASP A C 1
ATOM 1081 O O . ASP A 1 130 ? -13.710 0.844 29.507 1.00 80.44 130 ASP A O 1
ATOM 1085 N N . PHE A 1 131 ? -13.285 2.872 28.647 1.00 83.50 131 PHE A N 1
ATOM 1086 C CA . PHE A 1 131 ? -14.007 2.618 27.410 1.00 83.50 131 PHE A CA 1
ATOM 1087 C C . PHE A 1 131 ? -13.121 1.946 26.363 1.00 83.50 131 PHE A C 1
ATOM 1089 O O . PHE A 1 131 ? -12.183 2.525 25.815 1.00 83.50 131 PHE A O 1
ATOM 1096 N N . LYS A 1 132 ? -13.484 0.714 26.007 1.00 84.19 132 LYS A N 1
ATOM 1097 C CA . LYS A 1 132 ? -12.822 -0.019 24.931 1.00 84.19 132 LYS A CA 1
ATOM 1098 C C . LYS A 1 132 ? -13.328 0.426 23.565 1.00 84.19 132 LYS A C 1
ATOM 1100 O O . LYS A 1 132 ? -14.511 0.297 23.252 1.00 84.19 132 LYS A O 1
ATOM 1105 N N . LEU A 1 133 ? -12.409 0.919 22.744 1.00 88.69 133 LEU A N 1
ATOM 1106 C CA . LEU A 1 133 ? -12.692 1.366 21.387 1.00 88.69 133 LEU A CA 1
ATOM 1107 C C . LEU A 1 133 ? -12.841 0.180 20.428 1.00 88.69 133 LEU A C 1
ATOM 1109 O O . LEU A 1 133 ? -12.038 -0.752 20.455 1.00 88.69 133 LEU A O 1
ATOM 1113 N N . GLY A 1 134 ? -13.824 0.259 19.529 1.00 89.94 134 GLY A N 1
ATOM 1114 C CA . GLY A 1 134 ? -13.992 -0.708 18.445 1.00 89.94 134 GLY A CA 1
ATOM 1115 C C . GLY A 1 134 ? -12.778 -0.750 17.513 1.00 89.94 134 GLY A C 1
ATOM 1116 O O . GLY A 1 134 ? -12.135 0.269 17.238 1.00 89.94 134 GLY A O 1
ATOM 1117 N N . TRP A 1 135 ? -12.448 -1.941 17.014 1.00 91.06 135 TRP A N 1
ATOM 1118 C CA . TRP A 1 135 ? -11.290 -2.135 16.142 1.00 91.06 135 TRP A CA 1
ATOM 1119 C C . TRP A 1 135 ? -11.408 -1.376 14.814 1.00 91.06 135 TRP A C 1
ATOM 1121 O O . TRP A 1 135 ? -10.404 -0.915 14.273 1.00 91.06 135 TRP A O 1
ATOM 1131 N N . ASP A 1 136 ? -12.626 -1.236 14.295 1.00 91.00 136 ASP A N 1
ATOM 1132 C CA . ASP A 1 136 ? -12.958 -0.555 13.047 1.00 91.00 136 ASP A CA 1
ATOM 1133 C C . ASP A 1 136 ? -12.728 0.954 13.176 1.00 91.00 136 ASP A C 1
ATOM 1135 O O . ASP A 1 136 ? -12.063 1.552 12.325 1.00 91.00 136 ASP A O 1
ATOM 1139 N N . TYR A 1 137 ? -13.153 1.541 14.300 1.00 91.69 137 TYR A N 1
ATOM 1140 C CA . TYR A 1 137 ? -12.802 2.907 14.674 1.00 91.69 137 TYR A CA 1
ATOM 1141 C C . TYR A 1 137 ? -11.284 3.077 14.759 1.00 91.69 137 TYR A C 1
ATOM 1143 O O . TYR A 1 137 ? -10.738 3.972 14.112 1.00 91.69 137 TYR A O 1
ATOM 1151 N N . LYS A 1 138 ? -10.583 2.207 15.504 1.00 92.50 138 LYS A N 1
ATOM 1152 C CA . LYS A 1 138 ? -9.116 2.272 15.650 1.00 92.50 138 LYS A CA 1
ATOM 1153 C C . LYS A 1 138 ? -8.409 2.203 14.295 1.00 92.50 138 LYS A C 1
ATOM 1155 O O . LYS A 1 138 ? -7.494 2.983 14.036 1.00 92.50 138 LYS A O 1
ATOM 1160 N N . PHE A 1 139 ? -8.852 1.309 13.415 1.00 93.25 139 PHE A N 1
ATOM 1161 C CA . PHE A 1 139 ? -8.281 1.130 12.085 1.00 93.25 139 PHE A CA 1
ATOM 1162 C C . PHE A 1 139 ? -8.517 2.343 11.177 1.00 93.25 139 PHE A C 1
ATOM 1164 O O . PHE A 1 139 ? -7.570 2.883 10.607 1.00 93.25 139 PHE A O 1
ATOM 1171 N N . LEU A 1 140 ? -9.756 2.829 11.077 1.00 92.00 140 LEU A N 1
ATOM 1172 C CA . LEU A 1 140 ? -10.074 4.006 10.265 1.00 92.00 140 LEU A CA 1
ATOM 1173 C C . LEU A 1 140 ? -9.404 5.269 10.812 1.00 92.00 140 LEU A C 1
ATOM 1175 O O . LEU A 1 140 ? -8.865 6.066 10.042 1.00 92.00 140 LEU A O 1
ATOM 1179 N N . LYS A 1 141 ? -9.352 5.422 12.139 1.00 92.00 141 LYS A N 1
ATOM 1180 C CA . LYS A 1 141 ? -8.606 6.496 12.799 1.00 92.00 141 LYS A CA 1
ATOM 1181 C C . LYS A 1 141 ? -7.135 6.468 12.377 1.00 92.00 141 LYS A C 1
ATOM 1183 O O . LYS A 1 141 ? -6.610 7.507 11.971 1.00 92.00 141 LYS A O 1
ATOM 1188 N N . ALA A 1 142 ? -6.507 5.292 12.405 1.00 93.75 142 ALA A N 1
ATOM 1189 C CA . ALA A 1 142 ? -5.123 5.090 11.985 1.00 93.75 142 ALA A CA 1
ATOM 1190 C C . ALA A 1 142 ? -4.886 5.391 10.493 1.00 93.75 142 ALA A C 1
ATOM 1192 O O . ALA A 1 142 ? -3.770 5.738 10.119 1.00 93.75 142 ALA A O 1
ATOM 1193 N N . LEU A 1 143 ? -5.905 5.319 9.632 1.00 93.31 143 LEU A N 1
ATOM 1194 C CA . LEU A 1 143 ? -5.800 5.627 8.196 1.00 93.31 143 LEU A CA 1
ATOM 1195 C C . LEU A 1 143 ? -6.075 7.094 7.838 1.00 93.31 143 LEU A C 1
ATOM 1197 O O . LEU A 1 143 ? -5.663 7.550 6.771 1.00 93.31 143 LEU A O 1
ATOM 1201 N N . ILE A 1 144 ? -6.792 7.832 8.687 1.00 90.94 144 ILE A N 1
ATOM 1202 C CA . ILE A 1 144 ? -7.237 9.207 8.397 1.00 90.94 144 ILE A CA 1
ATOM 1203 C C . ILE A 1 144 ? -6.366 10.241 9.122 1.00 90.94 144 ILE A C 1
ATOM 1205 O O . ILE A 1 144 ? -6.018 11.287 8.560 1.00 90.94 144 ILE A O 1
ATOM 1209 N N . ASN A 1 145 ? -6.005 9.966 10.376 1.00 85.12 145 ASN A N 1
ATOM 1210 C CA . ASN A 1 145 ? -5.358 10.947 11.242 1.00 85.12 145 ASN A CA 1
ATOM 1211 C C . ASN A 1 145 ? -3.848 11.051 11.020 1.00 85.12 145 ASN A C 1
ATOM 1213 O O . ASN A 1 145 ? -3.224 10.242 10.344 1.00 85.12 145 ASN A O 1
ATOM 1217 N N . LYS A 1 146 ? -3.241 12.076 11.627 1.00 84.38 146 LYS A N 1
ATOM 1218 C CA . LYS A 1 146 ? -1.779 12.225 11.659 1.00 84.38 146 LYS A CA 1
ATOM 1219 C C . LYS A 1 146 ? -1.083 11.167 12.511 1.00 84.38 146 LYS A C 1
ATOM 1221 O O . LYS A 1 146 ? 0.092 10.925 12.276 1.00 84.38 146 LYS A O 1
ATOM 1226 N N . ASP A 1 147 ? -1.773 10.600 13.502 1.00 89.69 147 ASP A N 1
ATOM 1227 C CA . ASP A 1 147 ? -1.274 9.460 14.270 1.00 89.69 147 ASP A CA 1
ATOM 1228 C C . ASP A 1 147 ? -1.730 8.167 13.582 1.00 89.69 147 ASP A C 1
ATOM 1230 O O . ASP A 1 147 ? -2.928 7.872 13.599 1.00 89.69 147 ASP A O 1
ATOM 1234 N N . PRO A 1 148 ? -0.814 7.422 12.941 1.00 92.81 148 PRO A N 1
ATOM 1235 C CA . PRO A 1 148 ? -1.164 6.245 12.166 1.00 92.81 148 PRO A CA 1
ATOM 1236 C C . PRO A 1 148 ? -1.155 4.960 13.005 1.00 92.81 148 PRO A C 1
ATOM 1238 O O . PRO A 1 148 ? -1.176 3.865 12.451 1.00 92.81 148 PRO A O 1
ATOM 1241 N N . LYS A 1 149 ? -1.045 5.049 14.334 1.00 94.56 149 LYS A N 1
ATOM 1242 C CA . LYS A 1 149 ? -0.895 3.868 15.189 1.00 94.56 149 LYS A CA 1
ATOM 1243 C C . LYS A 1 149 ? -2.182 3.059 15.291 1.00 94.56 149 LYS A C 1
ATOM 1245 O O . LYS A 1 149 ? -3.257 3.596 15.540 1.00 94.56 149 LYS A O 1
ATOM 1250 N N . PHE A 1 150 ? -2.019 1.745 15.210 1.00 94.06 150 PHE A N 1
ATOM 1251 C CA . PHE A 1 150 ? -3.035 0.749 15.512 1.00 94.06 150 PHE A CA 1
ATOM 1252 C C . PHE A 1 150 ? -2.461 -0.252 16.518 1.00 94.06 150 PHE A C 1
ATOM 1254 O O . PHE A 1 150 ? -1.454 -0.907 16.244 1.00 94.06 150 PHE A O 1
ATOM 1261 N N . ASN A 1 151 ? -3.088 -0.370 17.687 1.00 92.88 151 ASN A N 1
ATOM 1262 C CA . ASN A 1 151 ? -2.668 -1.305 18.728 1.00 92.88 151 ASN A CA 1
ATOM 1263 C C . ASN A 1 151 ? -3.705 -2.417 18.874 1.00 92.88 151 ASN A C 1
ATOM 1265 O O . ASN A 1 151 ? -4.900 -2.145 18.994 1.00 92.88 151 ASN A O 1
ATOM 1269 N N . VAL A 1 152 ? -3.211 -3.652 18.896 1.00 90.81 152 VAL A N 1
ATOM 1270 C CA . VAL A 1 152 ? -3.993 -4.837 19.244 1.00 90.81 152 VAL A CA 1
ATOM 1271 C C . VAL A 1 152 ? -4.078 -4.901 20.765 1.00 90.81 152 VAL A C 1
ATOM 1273 O O . VAL A 1 152 ? -3.068 -5.116 21.439 1.00 90.81 152 VAL A O 1
ATOM 1276 N N . GLU A 1 153 ? -5.276 -4.689 21.292 1.00 89.38 153 GLU A N 1
ATOM 1277 C CA . GLU A 1 153 ? -5.569 -4.687 22.732 1.00 89.38 153 GLU A CA 1
ATOM 1278 C C . GLU A 1 153 ? -6.366 -5.926 23.142 1.00 89.38 153 GLU A C 1
ATOM 1280 O O . GLU A 1 153 ? -6.238 -6.407 24.267 1.00 89.38 153 GLU A O 1
ATOM 1285 N N . GLU A 1 154 ? -7.148 -6.481 22.214 1.00 87.50 154 GLU A N 1
ATOM 1286 C CA . GLU A 1 154 ? -7.968 -7.666 22.443 1.00 87.50 154 GLU A CA 1
ATOM 1287 C C . GLU A 1 154 ? -7.522 -8.854 21.590 1.00 87.50 154 GLU A C 1
ATOM 1289 O O . GLU A 1 154 ? -7.004 -8.707 20.483 1.00 87.50 154 GLU A O 1
ATOM 1294 N N . PHE A 1 155 ? -7.776 -10.072 22.079 1.00 86.81 155 PHE A N 1
ATOM 1295 C CA . PHE A 1 155 ? -7.484 -11.293 21.322 1.00 86.81 155 PHE A CA 1
ATOM 1296 C C . PHE A 1 155 ? -8.231 -11.332 19.979 1.00 86.81 155 PHE A C 1
ATOM 1298 O O . PHE A 1 155 ? -7.669 -11.761 18.972 1.00 86.81 155 PHE A O 1
ATOM 1305 N N . SER A 1 156 ? -9.464 -10.819 19.944 1.00 87.31 156 SER A N 1
ATOM 1306 C CA . SER A 1 156 ? -10.285 -10.664 18.734 1.00 87.31 156 SER A CA 1
ATOM 1307 C C . SER A 1 156 ? -9.612 -9.807 17.655 1.00 87.31 156 SER A C 1
ATOM 1309 O O . SER A 1 156 ? -9.877 -9.995 16.471 1.00 87.31 156 SER A O 1
ATOM 1311 N N . GLU A 1 157 ? -8.706 -8.906 18.036 1.00 90.88 157 GLU A N 1
ATOM 1312 C CA . GLU A 1 157 ? -8.021 -7.995 17.118 1.00 90.88 157 GLU A CA 1
ATOM 1313 C C . GLU A 1 157 ? -6.752 -8.597 16.513 1.00 90.88 157 GLU A C 1
ATOM 1315 O O . GLU A 1 157 ? -6.268 -8.118 15.488 1.00 90.88 157 GLU A O 1
ATOM 1320 N N . THR A 1 158 ? -6.223 -9.673 17.101 1.00 90.31 158 THR A N 1
ATOM 1321 C CA . THR A 1 158 ? -4.972 -10.313 16.652 1.00 90.31 158 THR A CA 1
ATOM 1322 C C . THR A 1 158 ? -5.048 -10.830 15.214 1.00 90.31 158 THR A C 1
ATOM 1324 O O . THR A 1 158 ? -4.033 -10.882 14.522 1.00 90.31 158 THR A O 1
ATOM 1327 N N . ILE A 1 159 ? -6.250 -11.167 14.738 1.00 91.56 159 ILE A N 1
ATOM 1328 C CA . ILE A 1 159 ? -6.492 -11.656 13.377 1.00 91.56 159 ILE A CA 1
ATOM 1329 C C . ILE A 1 159 ? -6.601 -10.521 12.342 1.00 91.56 159 ILE A C 1
ATOM 1331 O O . ILE A 1 159 ? -6.431 -10.758 11.144 1.00 91.56 159 ILE A O 1
ATOM 1335 N N . LEU A 1 160 ? -6.857 -9.280 12.774 1.00 91.81 160 LEU A N 1
ATOM 1336 C CA . LEU A 1 160 ? -7.147 -8.154 11.880 1.00 91.81 160 LEU A CA 1
ATOM 1337 C C . LEU A 1 160 ? -6.004 -7.816 10.916 1.00 91.81 160 LEU A C 1
ATOM 1339 O O . LEU A 1 160 ? -6.295 -7.646 9.730 1.00 91.81 160 LEU A O 1
ATOM 1343 N N . PRO A 1 161 ? -4.722 -7.775 11.334 1.00 91.12 161 PRO A N 1
ATOM 1344 C CA . PRO A 1 161 ? -3.620 -7.545 10.401 1.00 91.12 161 PRO A CA 1
ATOM 1345 C C . PRO A 1 161 ? -3.600 -8.572 9.266 1.00 91.12 161 PRO A C 1
ATOM 1347 O O . PRO A 1 161 ? -3.415 -8.217 8.101 1.00 91.12 161 PRO A O 1
ATOM 1350 N N . THR A 1 162 ? -3.854 -9.845 9.581 1.00 89.50 162 THR A N 1
ATOM 1351 C CA . THR A 1 162 ? -3.933 -10.917 8.585 1.00 89.50 162 THR A CA 1
ATOM 1352 C C . THR A 1 162 ? -5.159 -10.769 7.689 1.00 89.50 162 THR A C 1
ATOM 1354 O O . THR A 1 162 ? -5.031 -10.917 6.476 1.00 89.50 162 THR A O 1
ATOM 1357 N N . LEU A 1 163 ? -6.328 -10.430 8.240 1.00 89.75 163 LEU A N 1
ATOM 1358 C CA . LEU A 1 163 ? -7.542 -10.212 7.447 1.00 89.75 163 LEU A CA 1
ATOM 1359 C C . LEU A 1 163 ? -7.385 -9.047 6.472 1.00 89.75 163 LEU A C 1
ATOM 1361 O O . LEU A 1 163 ? -7.683 -9.205 5.292 1.00 89.75 163 LEU A O 1
ATOM 1365 N N . ILE A 1 164 ? -6.869 -7.909 6.937 1.00 90.62 164 ILE A N 1
ATOM 1366 C CA . ILE A 1 164 ? -6.635 -6.727 6.099 1.00 90.62 164 ILE A CA 1
ATOM 1367 C C . ILE A 1 164 ? -5.603 -7.045 5.016 1.00 90.62 164 ILE A C 1
ATOM 1369 O O . ILE A 1 164 ? -5.806 -6.707 3.849 1.00 90.62 164 ILE A O 1
ATOM 1373 N N . LYS A 1 165 ? -4.527 -7.760 5.360 1.00 88.31 165 LYS A N 1
ATOM 1374 C CA . LYS A 1 165 ? -3.539 -8.212 4.377 1.00 88.31 165 LYS A CA 1
ATOM 1375 C C . LYS A 1 165 ? -4.166 -9.122 3.318 1.00 88.31 165 LYS A C 1
ATOM 1377 O O . LYS A 1 165 ? -3.960 -8.893 2.134 1.00 88.31 165 LYS A O 1
ATOM 1382 N N . ASN A 1 166 ? -4.955 -10.115 3.717 1.00 84.06 166 ASN A N 1
ATOM 1383 C CA . ASN A 1 166 ? -5.582 -11.048 2.777 1.00 84.06 166 ASN A CA 1
ATOM 1384 C C . ASN A 1 166 ? -6.623 -10.348 1.892 1.00 84.06 166 ASN A C 1
ATOM 1386 O O . ASN A 1 166 ? -6.674 -10.577 0.683 1.00 84.06 166 ASN A O 1
ATOM 1390 N N . TRP A 1 167 ? -7.422 -9.454 2.479 1.00 84.06 167 TRP A N 1
ATOM 1391 C CA . TRP A 1 167 ? -8.377 -8.630 1.745 1.00 84.06 167 TRP A CA 1
ATOM 1392 C C . TRP A 1 167 ? -7.671 -7.776 0.689 1.00 84.06 167 TRP A C 1
ATOM 1394 O O . TRP A 1 167 ? -8.057 -7.793 -0.479 1.00 84.06 167 TRP A O 1
ATOM 1404 N N . THR A 1 168 ? -6.588 -7.093 1.053 1.00 84.81 168 THR A N 1
ATOM 1405 C CA . THR A 1 168 ? -5.857 -6.226 0.119 1.00 84.81 168 THR A CA 1
ATOM 1406 C C . THR A 1 168 ? -5.016 -6.983 -0.901 1.00 84.81 168 THR A C 1
ATOM 1408 O O . THR A 1 168 ? -4.871 -6.508 -2.026 1.00 84.81 168 THR A O 1
ATOM 1411 N N . GLN A 1 169 ? -4.545 -8.191 -0.578 1.00 72.94 169 GLN A N 1
ATOM 1412 C CA . GLN A 1 169 ? -3.890 -9.081 -1.542 1.00 72.94 169 GLN A CA 1
ATOM 1413 C C . GLN A 1 169 ? -4.798 -9.424 -2.725 1.00 72.94 169 GLN A C 1
ATOM 1415 O O . GLN A 1 169 ? -4.324 -9.475 -3.857 1.00 72.94 169 GLN A O 1
ATOM 1420 N N . SER A 1 170 ? -6.107 -9.579 -2.509 1.00 64.50 170 SER A N 1
ATOM 1421 C CA . SER A 1 170 ? -7.045 -9.811 -3.618 1.00 64.50 170 SER A CA 1
ATOM 1422 C C . SER A 1 170 ? -7.060 -8.653 -4.630 1.00 64.50 170 SER A C 1
ATOM 1424 O O . SER A 1 170 ? -7.146 -8.882 -5.835 1.00 64.50 170 SER A O 1
ATOM 1426 N N . ALA A 1 171 ? -6.879 -7.411 -4.165 1.00 63.91 171 ALA A N 1
ATOM 1427 C CA . ALA A 1 171 ? -6.786 -6.227 -5.021 1.00 63.91 171 ALA A CA 1
ATOM 1428 C C . ALA A 1 171 ? -5.426 -6.098 -5.735 1.00 63.91 171 ALA A C 1
ATOM 1430 O O . ALA A 1 171 ? -5.327 -5.395 -6.744 1.00 63.91 171 ALA A O 1
ATOM 1431 N N . GLN A 1 172 ? -4.396 -6.774 -5.220 1.00 60.84 172 GLN A N 1
ATOM 1432 C CA . GLN A 1 172 ? -3.037 -6.826 -5.771 1.00 60.84 172 GLN A CA 1
ATOM 1433 C C . GLN A 1 172 ? -2.824 -7.997 -6.750 1.00 60.84 172 GLN A C 1
ATOM 1435 O O . GLN A 1 172 ? -1.798 -8.037 -7.428 1.00 60.84 172 GLN A O 1
ATOM 1440 N N . GLY A 1 173 ? -3.792 -8.915 -6.853 1.00 56.69 173 GLY A N 1
ATOM 1441 C CA . GLY A 1 173 ? -3.653 -10.191 -7.555 1.00 56.69 173 GLY A CA 1
ATOM 1442 C C . GLY A 1 173 ? -3.039 -11.264 -6.649 1.00 56.69 173 GLY A C 1
ATOM 1443 O O . GLY A 1 173 ? -2.155 -10.991 -5.835 1.00 56.69 173 GLY A O 1
ATOM 1444 N N . PHE A 1 174 ? -3.504 -12.511 -6.769 1.00 54.84 174 PHE A N 1
ATOM 1445 C CA . PHE A 1 174 ? -3.003 -13.618 -5.948 1.00 54.84 174 PHE A CA 1
ATOM 1446 C C . PHE A 1 174 ? -1.615 -14.044 -6.419 1.00 54.84 174 PHE A C 1
ATOM 1448 O O . PHE A 1 174 ? -1.503 -14.897 -7.296 1.00 54.84 174 PHE A O 1
ATOM 1455 N N . ALA A 1 175 ? -0.563 -13.472 -5.836 1.00 51.78 175 ALA A N 1
ATOM 1456 C CA . ALA A 1 175 ? 0.810 -13.899 -6.076 1.00 51.78 175 ALA A CA 1
ATOM 1457 C C . ALA A 1 175 ? 1.019 -15.355 -5.609 1.00 51.78 175 ALA A C 1
ATOM 1459 O O . ALA A 1 175 ? 1.015 -15.653 -4.414 1.00 51.78 175 ALA A O 1
ATOM 1460 N N . LEU A 1 176 ? 1.206 -16.267 -6.560 1.00 55.19 176 LEU A N 1
ATOM 1461 C CA . LEU A 1 176 ? 1.607 -17.652 -6.324 1.00 55.19 176 LEU A CA 1
ATOM 1462 C C . LEU A 1 176 ? 3.134 -17.757 -6.245 1.00 55.19 176 LEU A C 1
ATOM 1464 O O . LEU A 1 176 ? 3.865 -16.867 -6.683 1.00 55.19 176 LEU A O 1
ATOM 1468 N N . LYS A 1 177 ? 3.638 -18.891 -5.743 1.00 47.47 177 LYS A N 1
ATOM 1469 C CA . LYS A 1 177 ? 5.061 -19.237 -5.887 1.00 47.47 177 LYS A CA 1
ATOM 1470 C C . LYS A 1 177 ? 5.427 -19.271 -7.384 1.00 47.47 177 LYS A C 1
ATOM 1472 O O . LYS A 1 177 ? 4.682 -19.878 -8.152 1.00 47.47 177 LYS A O 1
ATOM 1477 N N . HIS A 1 178 ? 6.597 -18.726 -7.740 1.00 53.34 178 HIS A N 1
ATOM 1478 C CA . HIS A 1 178 ? 7.179 -18.649 -9.100 1.00 53.34 178 HIS A CA 1
ATOM 1479 C C . HIS A 1 178 ? 6.663 -17.509 -10.000 1.00 53.34 178 HIS A C 1
ATOM 1481 O O . HIS A 1 178 ? 6.479 -17.713 -11.192 1.00 53.34 178 HIS A O 1
ATOM 1487 N N . ASP A 1 179 ? 6.450 -16.311 -9.450 1.00 60.59 179 ASP A N 1
ATOM 1488 C CA . ASP A 1 179 ? 6.147 -15.092 -10.221 1.00 60.59 179 ASP A CA 1
ATOM 1489 C C . ASP A 1 179 ? 4.881 -15.158 -11.090 1.00 60.59 179 ASP A C 1
ATOM 1491 O O . ASP A 1 179 ? 4.759 -14.426 -12.067 1.00 60.59 179 ASP A O 1
ATOM 1495 N N . PHE A 1 180 ? 3.895 -15.975 -10.717 1.00 63.03 180 PHE A N 1
ATOM 1496 C CA . PHE A 1 180 ? 2.566 -15.967 -11.335 1.00 63.03 180 PHE A CA 1
ATOM 1497 C C . PHE A 1 180 ? 1.541 -15.309 -10.413 1.00 63.03 180 PHE A C 1
ATOM 1499 O O . PHE A 1 180 ? 1.646 -15.385 -9.190 1.00 63.03 180 PHE A O 1
ATOM 1506 N N . ALA A 1 181 ? 0.527 -14.684 -10.998 1.00 64.19 181 ALA A N 1
ATOM 1507 C CA . ALA A 1 181 ? -0.614 -14.128 -10.298 1.00 64.19 181 ALA A CA 1
ATOM 1508 C C . ALA A 1 181 ? -1.923 -14.614 -10.926 1.00 64.19 181 ALA A C 1
ATOM 1510 O O . ALA A 1 181 ? -2.099 -14.522 -12.143 1.00 64.19 181 ALA A O 1
ATOM 1511 N N . PHE A 1 182 ? -2.847 -15.107 -10.097 1.00 69.62 182 PHE A N 1
ATOM 1512 C CA . PHE A 1 182 ? -4.239 -15.270 -10.513 1.00 69.62 182 PHE A CA 1
ATOM 1513 C C . PHE A 1 182 ? -4.979 -13.960 -10.321 1.00 69.62 182 PHE A C 1
ATOM 1515 O O . PHE A 1 182 ? -4.918 -13.343 -9.254 1.00 69.62 182 PHE A O 1
ATOM 1522 N N . ASN A 1 183 ? -5.716 -13.570 -11.347 1.00 67.56 183 ASN A N 1
ATOM 1523 C CA . 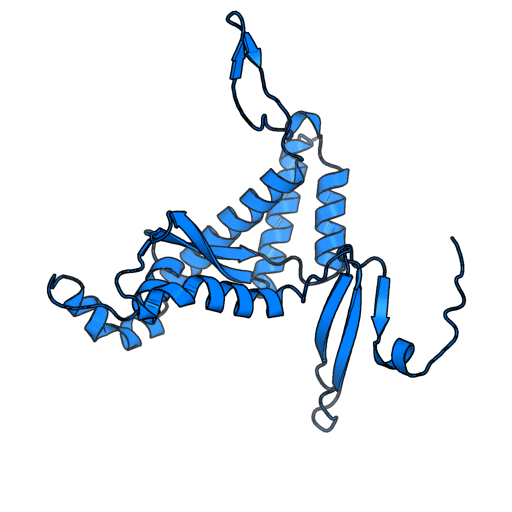ASN A 1 183 ? -6.521 -12.372 -11.318 1.00 67.56 183 ASN A CA 1
ATOM 1524 C C . ASN A 1 183 ? -7.937 -12.685 -11.775 1.00 67.56 183 ASN A C 1
ATOM 1526 O O . ASN A 1 183 ? -8.170 -13.485 -12.686 1.00 67.56 183 ASN A O 1
ATOM 1530 N N . ILE A 1 184 ? -8.858 -11.985 -11.133 1.00 72.25 184 ILE A N 1
ATOM 1531 C CA . ILE A 1 184 ? -10.267 -11.967 -11.469 1.00 72.25 184 ILE A CA 1
ATOM 1532 C C . ILE A 1 184 ? -10.575 -10.527 -11.851 1.00 72.25 184 ILE A C 1
ATOM 1534 O O . ILE A 1 184 ? -10.392 -9.620 -11.038 1.00 72.25 184 ILE A O 1
ATOM 1538 N N . GLU A 1 185 ? -11.013 -10.304 -13.082 1.00 73.12 185 GLU A N 1
ATOM 1539 C CA . GLU A 1 185 ? -11.436 -8.989 -13.551 1.00 73.12 185 GLU A CA 1
ATOM 1540 C C . GLU A 1 185 ? -12.896 -9.051 -13.954 1.00 73.12 185 GLU A C 1
ATOM 1542 O O . GLU A 1 185 ? -13.297 -9.855 -14.790 1.00 73.12 185 GLU A O 1
ATOM 1547 N N . LEU A 1 186 ? -13.690 -8.175 -13.356 1.00 75.56 186 LEU A N 1
ATOM 1548 C CA . LEU A 1 186 ? -15.055 -7.944 -13.779 1.00 75.56 186 LEU A CA 1
ATOM 1549 C C . LEU A 1 186 ? -15.037 -6.814 -14.812 1.00 75.56 186 LEU A C 1
ATOM 1551 O O . LEU A 1 186 ? -14.726 -5.670 -14.471 1.00 75.56 186 LEU A O 1
ATOM 1555 N N . GLN A 1 187 ? -15.328 -7.132 -16.070 1.00 74.31 187 GLN A N 1
ATOM 1556 C CA . GLN A 1 187 ? -15.396 -6.131 -17.128 1.00 74.31 187 GLN A CA 1
ATOM 1557 C C . GLN A 1 187 ? -16.769 -5.474 -17.162 1.00 74.31 187 GLN A C 1
ATOM 1559 O O . GLN A 1 187 ? -17.800 -6.143 -17.078 1.00 74.31 187 GLN A O 1
ATOM 1564 N N . TYR A 1 188 ? -16.763 -4.151 -17.326 1.00 69.62 188 TYR A N 1
ATOM 1565 C CA . TYR A 1 188 ? -17.991 -3.404 -17.540 1.00 69.62 188 TYR A CA 1
ATOM 1566 C C . TYR A 1 188 ? -18.638 -3.821 -18.866 1.00 69.62 188 TYR A C 1
ATOM 1568 O O . TYR A 1 188 ? -17.943 -3.865 -19.891 1.00 69.62 188 TYR A O 1
ATOM 1576 N N . PRO A 1 189 ? -19.953 -4.091 -18.867 1.00 79.12 189 PRO A N 1
ATOM 1577 C CA . PRO A 1 189 ? -20.684 -4.362 -20.091 1.00 79.12 189 PRO A CA 1
ATOM 1578 C C . PRO A 1 189 ? -20.636 -3.138 -21.016 1.00 79.12 189 PRO A C 1
ATOM 1580 O O . PRO A 1 189 ? -20.664 -1.989 -20.567 1.00 79.12 189 PRO A O 1
ATOM 1583 N N . LYS A 1 190 ? -20.514 -3.371 -22.329 1.00 81.25 190 LYS A N 1
ATOM 1584 C CA . LYS A 1 190 ? -20.399 -2.279 -23.314 1.00 81.25 190 LYS A CA 1
ATOM 1585 C C . LYS A 1 190 ? -21.734 -1.574 -23.529 1.00 81.25 190 LYS A C 1
ATOM 1587 O O . LYS A 1 190 ? -21.745 -0.398 -23.892 1.00 81.25 190 LYS A O 1
ATOM 1592 N N . LYS A 1 191 ? -22.842 -2.279 -23.308 1.00 86.75 191 LYS A N 1
ATOM 1593 C CA . LYS A 1 191 ? -24.200 -1.740 -23.282 1.00 86.75 191 LYS A CA 1
ATOM 1594 C C . LYS A 1 191 ? -24.869 -2.073 -21.947 1.00 86.75 191 LYS A C 1
ATOM 1596 O O . LYS A 1 191 ? -24.550 -3.101 -21.366 1.00 86.75 191 LYS A O 1
ATOM 1601 N N . PRO A 1 192 ? -25.834 -1.265 -21.481 1.00 76.12 192 PRO A N 1
ATOM 1602 C CA . PRO A 1 192 ? -26.547 -1.520 -20.224 1.00 76.12 192 PRO A CA 1
ATOM 1603 C C . PRO A 1 192 ? -27.278 -2.870 -20.167 1.00 76.12 192 PRO A C 1
ATOM 1605 O O . PRO A 1 192 ? -27.563 -3.359 -19.082 1.00 76.12 192 PRO A O 1
ATOM 1608 N N . GLU A 1 193 ? -27.603 -3.433 -21.331 1.00 85.50 193 GLU A N 1
ATOM 1609 C CA . GLU A 1 193 ? -28.320 -4.701 -21.491 1.00 85.50 193 GLU A CA 1
ATOM 1610 C C . GLU A 1 193 ? -27.386 -5.920 -21.540 1.00 85.50 193 GLU A C 1
ATOM 1612 O O . GLU A 1 193 ? -27.868 -7.047 -21.490 1.00 85.50 193 GLU A O 1
ATOM 1617 N N . ASP A 1 194 ? -26.069 -5.713 -21.668 1.00 85.19 194 ASP A N 1
ATOM 1618 C CA . ASP A 1 194 ? -25.124 -6.825 -21.753 1.00 85.19 194 ASP A CA 1
ATOM 1619 C C . ASP A 1 194 ? -24.826 -7.389 -20.354 1.00 85.19 194 ASP A C 1
ATOM 1621 O O . ASP A 1 194 ? -24.762 -6.664 -19.356 1.00 85.19 194 ASP A O 1
ATOM 1625 N N . ASP A 1 195 ? -24.557 -8.692 -20.300 1.00 80.44 195 ASP A N 1
ATOM 1626 C CA . ASP A 1 195 ? -24.125 -9.357 -19.077 1.00 80.44 195 ASP A CA 1
ATOM 1627 C C . ASP A 1 195 ? -22.740 -8.878 -18.623 1.00 80.44 195 ASP A C 1
ATOM 1629 O O . ASP A 1 195 ? -21.839 -8.583 -19.417 1.00 80.44 195 ASP A O 1
ATOM 1633 N N . TRP A 1 196 ? -22.539 -8.870 -17.307 1.00 77.25 196 TRP A N 1
ATOM 1634 C CA . TRP A 1 196 ? -21.229 -8.634 -16.715 1.00 77.25 196 TRP A CA 1
ATOM 1635 C C . TRP A 1 196 ? -20.299 -9.811 -16.999 1.00 77.25 196 TRP A C 1
ATOM 1637 O O . TRP A 1 196 ? -20.578 -10.952 -16.626 1.00 77.25 196 TRP A O 1
ATOM 1647 N N . ILE A 1 197 ? -19.153 -9.530 -17.617 1.00 77.75 197 ILE A N 1
ATOM 1648 C CA . ILE A 1 197 ? -18.186 -10.568 -17.971 1.00 77.75 197 ILE A CA 1
ATOM 1649 C C . ILE A 1 197 ? -17.153 -10.676 -16.853 1.00 77.75 197 ILE A C 1
ATOM 1651 O O . ILE A 1 197 ? -16.345 -9.771 -16.641 1.00 77.75 197 ILE A O 1
ATOM 1655 N N . LEU A 1 198 ? -17.162 -11.811 -16.154 1.00 72.12 198 LEU A N 1
ATOM 1656 C CA . LEU A 1 198 ? -16.116 -12.171 -15.204 1.00 72.12 198 LEU A CA 1
ATOM 1657 C C . LEU A 1 198 ? -14.991 -12.904 -15.943 1.00 72.12 198 LEU A C 1
ATOM 1659 O O . LEU A 1 198 ? -15.161 -14.033 -16.405 1.00 72.12 198 LEU A O 1
ATOM 1663 N N . LEU A 1 199 ? -13.832 -12.264 -16.054 1.00 75.44 199 LEU A N 1
ATOM 1664 C CA . LEU A 1 199 ? -12.630 -12.843 -16.634 1.00 75.44 199 LEU A CA 1
ATOM 1665 C C . LEU A 1 199 ? -11.719 -13.395 -15.546 1.00 75.44 199 LEU A C 1
ATOM 1667 O O . LEU A 1 199 ? -11.474 -12.760 -14.523 1.00 75.44 199 LEU A O 1
ATOM 1671 N N . PHE A 1 200 ? -11.173 -14.574 -15.818 1.00 77.81 200 PHE A N 1
ATOM 1672 C CA . PHE A 1 200 ? -10.227 -15.259 -14.952 1.00 77.81 200 PHE A CA 1
ATOM 1673 C C . PHE A 1 200 ? -8.931 -15.448 -15.744 1.00 77.81 200 PHE A C 1
ATOM 1675 O O . PHE A 1 200 ? -8.941 -16.097 -16.793 1.00 77.81 200 PHE A O 1
ATOM 1682 N N . TYR A 1 201 ? -7.820 -14.861 -15.298 1.00 79.00 201 TYR A N 1
ATOM 1683 C CA . TYR A 1 201 ? -6.543 -14.939 -16.015 1.00 79.00 201 TYR A CA 1
ATOM 1684 C C . TYR A 1 201 ? -5.352 -15.190 -15.094 1.00 79.00 201 TYR A C 1
ATOM 1686 O O . TYR A 1 201 ? -5.318 -14.776 -13.935 1.00 79.00 201 TYR A O 1
ATOM 1694 N N . LEU A 1 202 ? -4.357 -15.874 -15.653 1.00 75.75 202 LEU A N 1
ATOM 1695 C CA . LEU A 1 202 ? -3.033 -16.064 -15.081 1.00 75.75 202 LEU A CA 1
ATOM 1696 C C . LEU A 1 202 ? -2.099 -15.022 -15.703 1.00 75.75 202 LEU A C 1
ATOM 1698 O O . LEU A 1 202 ? -1.991 -14.952 -16.925 1.00 75.75 202 LEU A O 1
ATOM 1702 N N . SER A 1 203 ? -1.410 -14.224 -14.896 1.00 70.38 203 SER A N 1
ATOM 1703 C CA . SER A 1 203 ? -0.371 -13.310 -15.382 1.00 70.38 203 SER A CA 1
ATOM 1704 C C . SER A 1 203 ? 0.973 -13.633 -14.754 1.00 70.38 203 SER A C 1
ATOM 1706 O O . SER A 1 203 ? 1.018 -13.969 -13.575 1.00 70.38 203 SER A O 1
ATOM 1708 N N . LEU A 1 204 ? 2.075 -13.448 -15.478 1.00 67.81 204 LEU A N 1
ATOM 1709 C CA . LEU A 1 204 ? 3.368 -13.261 -14.813 1.00 67.81 204 LEU A CA 1
ATOM 1710 C C . LEU A 1 204 ? 3.314 -11.983 -13.950 1.00 67.81 204 LEU A C 1
ATOM 1712 O O . LEU A 1 204 ? 2.565 -11.054 -14.262 1.00 67.81 204 LEU A O 1
ATOM 1716 N N . GLN A 1 205 ? 4.064 -11.913 -12.850 1.00 58.34 205 GLN A N 1
ATOM 1717 C CA . GLN A 1 205 ? 4.076 -10.753 -11.946 1.00 58.34 205 GLN A CA 1
ATOM 1718 C C . GLN A 1 205 ? 4.567 -9.477 -12.642 1.00 58.34 205 GLN A C 1
ATOM 1720 O O . GLN A 1 205 ? 4.114 -8.377 -12.318 1.00 58.34 205 GLN A O 1
ATOM 1725 N N . ASP A 1 206 ? 5.437 -9.620 -13.643 1.00 51.41 206 ASP A N 1
ATOM 1726 C CA . ASP A 1 206 ? 5.871 -8.531 -14.521 1.00 51.41 206 ASP A CA 1
ATOM 1727 C C . ASP A 1 206 ? 4.810 -8.132 -15.568 1.00 51.41 206 ASP A C 1
ATOM 1729 O O . ASP A 1 206 ? 4.987 -7.141 -16.278 1.00 51.41 206 ASP A O 1
ATOM 1733 N N . GLY A 1 207 ? 3.728 -8.917 -15.653 1.00 53.41 207 GLY A N 1
ATOM 1734 C CA . GLY A 1 207 ? 2.625 -8.892 -16.610 1.00 53.41 207 GLY A CA 1
ATOM 1735 C C . GLY A 1 207 ? 3.028 -8.843 -18.078 1.00 53.41 207 GLY A C 1
ATOM 1736 O O . GLY A 1 207 ? 2.240 -8.391 -18.910 1.00 53.41 207 GLY A O 1
ATOM 1737 N N . ALA A 1 208 ? 4.236 -9.313 -18.403 1.00 60.03 208 ALA A N 1
ATOM 1738 C CA . ALA A 1 208 ? 4.679 -9.500 -19.781 1.00 60.03 208 ALA A CA 1
ATOM 1739 C C . ALA A 1 208 ? 3.795 -10.514 -20.521 1.00 60.03 208 ALA A C 1
ATOM 1741 O O . ALA A 1 208 ? 3.629 -10.431 -21.737 1.00 60.03 208 ALA A O 1
ATOM 1742 N N . LEU A 1 209 ? 3.196 -11.444 -19.774 1.00 66.44 209 LEU A N 1
ATOM 1743 C CA . LEU A 1 209 ? 2.307 -12.463 -20.295 1.00 66.44 209 LEU A CA 1
ATOM 1744 C C . LEU A 1 209 ? 1.054 -12.557 -19.427 1.00 66.44 209 LEU A C 1
ATOM 1746 O O . LEU A 1 209 ? 1.150 -12.763 -18.215 1.00 66.44 209 LEU A O 1
ATOM 1750 N N . THR A 1 210 ? -0.105 -12.451 -20.069 1.00 66.38 210 THR A N 1
ATOM 1751 C CA . THR A 1 210 ? -1.414 -12.676 -19.455 1.00 66.38 210 THR A CA 1
ATOM 1752 C C . THR A 1 210 ? -2.146 -13.720 -20.286 1.00 66.38 210 THR A C 1
ATOM 1754 O O . THR A 1 210 ? -2.340 -13.522 -21.482 1.00 66.38 210 THR A O 1
ATOM 1757 N N . ILE A 1 211 ? -2.531 -14.834 -19.668 1.00 75.19 211 ILE A N 1
ATOM 1758 C CA . ILE A 1 211 ? -3.245 -15.934 -20.316 1.00 75.19 211 ILE A CA 1
ATOM 1759 C C . ILE A 1 211 ? -4.623 -16.059 -19.670 1.00 75.19 211 ILE A C 1
ATOM 1761 O O . ILE A 1 211 ? -4.732 -16.200 -18.451 1.00 75.19 211 ILE A O 1
ATOM 1765 N N . SER A 1 212 ? -5.680 -16.045 -20.481 1.00 74.38 212 SER A N 1
ATOM 1766 C CA . SER A 1 212 ? -7.023 -16.379 -20.007 1.00 74.38 212 SER A CA 1
ATOM 1767 C C . SER A 1 212 ? -7.055 -17.831 -19.536 1.00 74.38 212 SER A C 1
ATOM 1769 O O . SER A 1 212 ? -6.632 -18.739 -20.253 1.00 74.38 212 SER A O 1
ATOM 1771 N N . LEU A 1 213 ? -7.595 -18.087 -18.346 1.00 71.56 213 LEU A N 1
ATOM 1772 C CA . LEU A 1 213 ? -7.736 -19.458 -17.858 1.00 71.56 213 LEU A CA 1
ATOM 1773 C C . LEU A 1 213 ? -8.684 -20.278 -18.731 1.00 71.56 213 LEU A C 1
ATOM 1775 O O . LEU A 1 213 ? -8.468 -21.476 -18.871 1.00 71.56 213 LEU A O 1
ATOM 1779 N N . ASN A 1 214 ? -9.639 -19.644 -19.415 1.00 69.06 214 ASN A N 1
ATOM 1780 C CA . ASN A 1 214 ? -10.462 -20.329 -20.412 1.00 69.06 214 ASN A CA 1
ATOM 1781 C C . ASN A 1 214 ? -9.627 -20.883 -21.578 1.00 69.06 214 ASN A C 1
ATOM 1783 O O . ASN A 1 214 ? -9.960 -21.943 -22.105 1.00 69.06 214 ASN A O 1
ATOM 1787 N N . ASP A 1 215 ? -8.535 -20.212 -21.956 1.00 67.69 215 ASP A N 1
ATOM 1788 C CA . ASP A 1 215 ? -7.642 -20.676 -23.025 1.00 67.69 215 ASP A CA 1
ATOM 1789 C C . ASP A 1 215 ? -6.761 -21.843 -22.556 1.00 67.69 215 ASP A C 1
ATOM 1791 O O . ASP A 1 215 ? -6.526 -22.779 -23.322 1.00 67.69 215 ASP A O 1
ATOM 1795 N N . LEU A 1 216 ? -6.342 -21.835 -21.282 1.00 64.50 216 LEU A N 1
ATOM 1796 C CA . LEU A 1 216 ? -5.648 -22.964 -20.646 1.00 64.50 216 LEU A CA 1
ATOM 1797 C C . LEU A 1 216 ? -6.563 -24.191 -20.518 1.00 64.50 216 LEU A C 1
ATOM 1799 O O . LEU A 1 216 ? -6.157 -25.305 -20.844 1.00 64.50 216 LEU A O 1
ATOM 1803 N N . TRP A 1 217 ? -7.808 -23.988 -20.079 1.00 61.84 217 TRP A N 1
ATOM 1804 C CA . TRP A 1 217 ? -8.790 -25.055 -19.865 1.00 61.84 217 TRP A CA 1
ATOM 1805 C C . TRP A 1 217 ? -9.272 -25.706 -21.162 1.00 61.84 217 TRP A C 1
ATOM 1807 O O . TRP A 1 217 ? -9.557 -26.901 -21.175 1.00 61.84 217 TRP A O 1
ATOM 1817 N N . LYS A 1 218 ? -9.336 -24.956 -22.268 1.00 62.09 218 LYS A N 1
ATOM 1818 C CA . LYS A 1 218 ? -9.750 -25.485 -23.579 1.00 62.09 218 LYS A CA 1
ATOM 1819 C C . LYS A 1 218 ? -8.670 -26.308 -24.291 1.00 62.09 218 LYS A C 1
ATOM 1821 O O . LYS A 1 218 ? -8.913 -26.772 -25.400 1.00 62.09 218 LYS A O 1
ATOM 1826 N N . GLY A 1 219 ? -7.500 -26.520 -23.679 1.00 42.62 219 GLY A N 1
ATOM 1827 C CA . GLY A 1 219 ? -6.469 -27.409 -24.222 1.00 42.62 219 GLY A CA 1
ATOM 1828 C C . GLY A 1 219 ? -5.903 -26.952 -25.569 1.00 42.62 219 GLY A C 1
ATOM 1829 O O . GLY A 1 219 ? -5.388 -27.772 -26.332 1.00 42.62 219 GLY A O 1
ATOM 1830 N N . ASN A 1 220 ? -5.986 -25.656 -25.887 1.00 43.75 220 ASN A N 1
ATOM 1831 C CA . ASN A 1 220 ? -5.332 -25.143 -27.080 1.00 43.75 220 ASN A CA 1
ATOM 1832 C C . ASN A 1 220 ? -3.823 -25.264 -26.875 1.00 43.75 220 ASN A C 1
ATOM 1834 O O . ASN A 1 220 ? -3.253 -24.640 -25.981 1.00 43.75 220 ASN A O 1
ATOM 1838 N N . LYS A 1 221 ? -3.185 -26.105 -27.701 1.00 42.31 221 LYS A N 1
ATOM 1839 C CA . LYS A 1 221 ? -1.729 -26.236 -27.793 1.00 42.31 221 LYS A CA 1
ATOM 1840 C C . LYS A 1 221 ? -1.127 -24.835 -27.830 1.00 42.31 221 LYS A C 1
ATOM 1842 O O . LYS A 1 221 ? -1.256 -24.139 -28.834 1.00 42.31 221 LYS A O 1
ATOM 1847 N N . ILE A 1 222 ? -0.477 -24.438 -26.738 1.00 43.50 222 ILE A N 1
ATOM 1848 C CA . ILE A 1 222 ? 0.337 -23.230 -26.678 1.00 43.50 222 ILE A CA 1
ATOM 1849 C C . ILE A 1 222 ? 1.460 -23.446 -27.691 1.00 43.50 222 ILE A C 1
ATOM 1851 O O . ILE A 1 222 ? 2.462 -24.098 -27.406 1.00 43.50 222 ILE A O 1
ATOM 1855 N N . THR A 1 223 ? 1.278 -22.961 -28.916 1.00 39.47 223 THR A N 1
ATOM 1856 C CA . THR A 1 223 ? 2.372 -22.854 -29.873 1.00 39.47 223 THR A CA 1
ATOM 1857 C C . THR A 1 223 ? 3.287 -21.760 -29.353 1.00 39.47 223 THR A C 1
ATOM 1859 O O . THR A 1 223 ? 3.029 -20.575 -29.562 1.00 39.47 223 THR A O 1
ATOM 1862 N N . GLN A 1 224 ? 4.331 -22.167 -28.630 1.00 36.75 224 GLN A N 1
ATOM 1863 C CA . GLN A 1 224 ? 5.476 -21.324 -28.320 1.00 36.75 224 GLN A CA 1
ATOM 1864 C C . GLN A 1 224 ? 6.017 -20.752 -29.635 1.00 36.75 224 GLN A C 1
ATOM 1866 O O . GLN A 1 224 ? 6.656 -21.458 -30.413 1.00 36.75 224 GLN A O 1
ATOM 1871 N N . LYS A 1 225 ? 5.766 -19.470 -29.898 1.00 33.31 225 LYS A N 1
ATOM 1872 C CA . LYS A 1 225 ? 6.662 -18.692 -30.750 1.00 33.31 225 LYS A CA 1
ATOM 1873 C C . LYS A 1 225 ? 7.697 -18.075 -29.826 1.00 33.31 225 LYS A C 1
ATOM 1875 O O . LYS A 1 225 ? 7.407 -17.106 -29.132 1.00 33.31 225 LYS A O 1
ATOM 1880 N N . PHE A 1 226 ? 8.866 -18.707 -29.789 1.00 30.55 226 PHE A N 1
ATOM 1881 C CA . PHE A 1 226 ? 10.079 -18.099 -29.264 1.00 30.55 226 PHE A CA 1
ATOM 1882 C C . PHE A 1 226 ? 10.361 -16.817 -30.060 1.00 30.55 226 PHE A C 1
ATOM 1884 O O . PHE A 1 226 ? 10.428 -16.866 -31.290 1.00 30.55 226 PHE A O 1
ATOM 1891 N N . PHE A 1 227 ? 10.502 -15.701 -29.351 1.00 32.72 227 PHE A N 1
ATOM 1892 C CA . PHE A 1 227 ? 11.209 -14.506 -29.798 1.00 32.72 227 PHE A CA 1
ATOM 1893 C C . PHE A 1 227 ? 12.204 -14.125 -28.710 1.00 32.72 227 PHE A C 1
ATOM 1895 O O . PHE A 1 227 ? 11.819 -14.228 -27.521 1.00 32.72 227 PHE A O 1
#

Foldseek 3Di:
DDPLVVVLVVLLVVLLVVQVVVVQKAWAWDDPDLFKTFTFIFGACQDLVSLVSLVVSLVSHDQVVQWDAPDWDQDPNDTDGPDTDGSSVVSRVVSGVVNLVVVLVVCVVVVVVCLCVVCVVVVVCVVPPPDDHDQVNLNVCLSRDPNNMHGHPDPVCSCVNVVSVVVVCLSRFCDDPPQKGWHWDFDDDPDPPDDTDIWIWIARNSRPDIGTVVCVVVPDPPPDPDD

Secondary structure (DSSP, 8-state):
---HHHHHHHHHHHHHHHHHHTT-EEEEEEEEETTEEEEEEEE---SHHHHHHHHHHHHTS-HHHH-EES--EEETTEEE-S-EE-HHHHHHHHHHHHHHHHHHHHHHHTT-HHHHHHTHHHHHHTT-TT-PPPHHHHHHHHHHSS--EEE--SGGGTTHHHHHHHHHHHHH-EE-TTSEEEEEEEEPPSSTTSPPEEEEEEEETT-S-EEEHHHHHTT--------

pLDDT: mean 82.22, std 14.02, range [30.55, 97.31]

Organism: NCBI:txid412755

Radius of gyration: 22.03 Å; chains: 1; bounding box: 67×48×62 Å

Sequence (227 aa):
HFSNSIITWAFLTKLIFELLNKGQFVPVLESITSNRYIGQWHLLLKSQNDRYRFKAILSNSSWAAFCLPINFLRENGKIKSDGLWHPSYIFSIFLNNVGDSLIRSTLNKSKFQTFKEFYNTEIKKEQDPDFKLGWDYKFLKALINKDPKFNVEEFSETILPTLIKNWTQSAQGFALKHDFAFNIELQYPKKPEDDWILLFYLSLQDGALTISLNDLWKGNKITQKFF